Protein AF-A0A956SIR2-F1 (afdb_monomer_lite)

Radius of gyration: 19.05 Å; chains: 1; bounding box: 50×44×54 Å

pLDDT: mean 91.36, std 9.96, range [51.81, 98.69]

Structure (mmCIF, N/CA/C/O backbone):
data_AF-A0A956SIR2-F1
#
_entry.id   AF-A0A956SIR2-F1
#
loop_
_atom_site.group_PDB
_atom_site.id
_atom_site.type_symbol
_atom_site.label_atom_id
_atom_site.label_alt_id
_atom_site.label_comp_id
_atom_site.label_asym_id
_atom_site.label_entity_id
_atom_site.label_seq_id
_atom_site.pdbx_PDB_ins_code
_atom_site.Cartn_x
_atom_site.Cartn_y
_atom_site.Cartn_z
_atom_site.occupancy
_atom_site.B_iso_or_equiv
_atom_site.auth_seq_id
_atom_site.auth_comp_id
_atom_site.auth_asym_id
_atom_site.auth_atom_id
_atom_site.pdbx_PDB_model_num
ATOM 1 N N . PRO A 1 1 ? -7.595 10.079 -3.902 1.00 80.81 1 PRO A N 1
ATOM 2 C CA . PRO A 1 1 ? -8.228 9.133 -2.962 1.00 80.81 1 PRO A CA 1
ATOM 3 C C . PRO A 1 1 ? -8.633 7.920 -3.768 1.00 80.81 1 PRO A C 1
ATOM 5 O O . PRO A 1 1 ? -9.339 8.103 -4.759 1.00 80.81 1 PRO A O 1
ATOM 8 N N . GLU A 1 2 ? -8.148 6.753 -3.366 1.00 93.31 2 GLU A N 1
ATOM 9 C CA . GLU A 1 2 ? -8.173 5.566 -4.222 1.00 93.31 2 GLU A CA 1
ATOM 10 C C . GLU A 1 2 ? -9.126 4.518 -3.653 1.00 93.31 2 GLU A C 1
ATOM 12 O O . GLU A 1 2 ? -10.178 4.272 -4.242 1.00 93.31 2 GLU A O 1
ATOM 17 N N . ASP A 1 3 ? -8.833 4.001 -2.456 1.00 96.44 3 ASP A N 1
ATOM 18 C CA . ASP A 1 3 ? -9.558 2.864 -1.887 1.00 96.44 3 ASP A CA 1
ATOM 19 C C . ASP A 1 3 ? -9.902 3.023 -0.395 1.00 96.44 3 ASP A C 1
ATOM 21 O O . ASP A 1 3 ? -9.391 3.896 0.321 1.00 96.44 3 ASP A O 1
ATOM 25 N N . LEU A 1 4 ? -10.819 2.177 0.076 1.00 96.88 4 LEU A N 1
ATOM 26 C CA . LEU A 1 4 ? -11.262 2.110 1.460 1.00 96.88 4 LEU A CA 1
ATOM 27 C C . LEU A 1 4 ? -11.661 0.692 1.856 1.00 96.88 4 LEU A C 1
ATOM 29 O O . LEU A 1 4 ? -12.254 -0.041 1.070 1.00 96.88 4 LEU A O 1
ATOM 33 N N . HIS A 1 5 ? -11.460 0.348 3.127 1.00 98.06 5 HIS A N 1
ATOM 34 C CA . HIS A 1 5 ? -11.947 -0.916 3.675 1.00 98.06 5 HIS A CA 1
ATOM 35 C C . HIS A 1 5 ? -12.463 -0.752 5.102 1.00 98.06 5 HIS A C 1
ATOM 37 O O . HIS A 1 5 ? -11.869 -0.060 5.927 1.00 98.06 5 HIS A O 1
ATOM 43 N N . THR A 1 6 ? -13.583 -1.394 5.416 1.00 97.88 6 THR A N 1
ATOM 44 C CA . THR A 1 6 ? -14.148 -1.396 6.771 1.00 97.88 6 THR A CA 1
ATOM 45 C C . THR A 1 6 ? -13.405 -2.406 7.645 1.00 97.88 6 THR A C 1
ATOM 47 O O . THR A 1 6 ? -13.057 -3.486 7.175 1.00 97.88 6 THR A O 1
ATOM 50 N N . ASN A 1 7 ? -13.167 -2.087 8.916 1.00 98.00 7 ASN A N 1
ATOM 51 C CA . ASN A 1 7 ? -12.646 -3.057 9.874 1.00 98.00 7 ASN A CA 1
ATOM 52 C C . ASN A 1 7 ? -13.668 -4.206 10.035 1.00 98.00 7 ASN A C 1
ATOM 54 O O . ASN A 1 7 ? -14.805 -3.949 10.446 1.00 98.00 7 ASN A O 1
ATOM 58 N N . PRO A 1 8 ? -13.300 -5.469 9.751 1.00 96.50 8 PRO A N 1
ATOM 59 C CA . PRO A 1 8 ? -14.231 -6.595 9.835 1.00 96.50 8 PRO A CA 1
ATOM 60 C C . PRO A 1 8 ? -14.741 -6.849 11.264 1.00 96.50 8 PRO A C 1
ATOM 62 O O . PRO A 1 8 ? -15.837 -7.380 11.443 1.00 96.50 8 PRO A O 1
ATOM 65 N N . ALA A 1 9 ? -13.990 -6.431 12.289 1.00 96.44 9 ALA A N 1
ATOM 66 C CA . ALA A 1 9 ? -14.383 -6.548 13.692 1.00 96.44 9 ALA A CA 1
ATOM 67 C C . ALA A 1 9 ? -15.207 -5.350 14.209 1.00 96.44 9 ALA A C 1
ATOM 69 O O . ALA A 1 9 ? -15.888 -5.480 15.230 1.00 96.44 9 ALA A O 1
ATOM 70 N N . ASP A 1 10 ? -15.167 -4.200 13.527 1.00 95.69 10 ASP A N 1
ATOM 71 C CA . ASP A 1 10 ? -15.923 -2.998 13.896 1.00 95.69 10 ASP A CA 1
ATOM 72 C C . ASP A 1 10 ? -16.344 -2.184 12.664 1.00 95.69 10 ASP A C 1
ATOM 74 O O . ASP A 1 10 ? -15.575 -1.403 12.106 1.00 95.69 10 ASP A O 1
ATOM 78 N N . GLY A 1 11 ? -17.622 -2.294 12.292 1.00 93.94 11 GLY A N 1
ATOM 79 C CA . GLY A 1 11 ? -18.203 -1.587 11.147 1.00 93.94 11 GLY A CA 1
ATOM 80 C C . GLY A 1 11 ? -18.201 -0.052 11.236 1.00 93.94 11 GLY A C 1
ATOM 81 O O . GLY A 1 11 ? -18.640 0.607 10.295 1.00 93.94 11 GLY A O 1
ATOM 82 N N . GLN A 1 12 ? -17.765 0.526 12.358 1.00 94.81 12 GLN A N 1
ATOM 83 C CA . GLN A 1 12 ? -17.576 1.969 12.525 1.00 94.81 12 GLN A CA 1
ATOM 84 C C . GLN A 1 12 ? -16.138 2.424 12.272 1.00 94.81 12 GLN A C 1
ATOM 86 O O . GLN A 1 12 ? -15.889 3.625 12.290 1.00 94.81 12 GLN A O 1
ATOM 91 N N . GLN A 1 13 ? -15.201 1.515 12.011 1.00 97.44 13 GLN A N 1
ATOM 92 C CA . GLN A 1 13 ? -13.836 1.867 11.638 1.00 97.44 13 GLN A CA 1
ATOM 93 C C . GLN A 1 13 ? -13.594 1.578 10.160 1.00 97.44 13 GLN A C 1
ATOM 95 O O . GLN A 1 13 ? -13.982 0.534 9.635 1.00 97.44 13 GLN A O 1
ATOM 100 N N . VAL A 1 14 ? -12.946 2.516 9.480 1.00 98.00 14 VAL A N 1
ATOM 101 C CA . VAL A 1 14 ? -12.615 2.420 8.057 1.00 98.00 14 VAL A CA 1
ATOM 102 C C . VAL A 1 14 ? -11.163 2.830 7.866 1.00 98.00 14 VAL A C 1
ATOM 104 O O . VAL A 1 14 ? -10.744 3.863 8.383 1.00 98.00 14 VAL A O 1
ATOM 107 N N . VAL A 1 15 ? -10.394 2.048 7.114 1.00 98.44 15 VAL A N 1
ATOM 108 C CA . VAL A 1 15 ? -9.128 2.510 6.541 1.00 98.44 15 VAL A CA 1
ATOM 109 C C . VAL A 1 15 ? -9.403 3.182 5.202 1.00 98.44 15 VAL A C 1
ATOM 111 O O . VAL A 1 15 ? -10.249 2.718 4.439 1.00 98.44 15 VAL A O 1
ATOM 114 N N . PHE A 1 16 ? -8.704 4.277 4.922 1.00 97.94 16 PHE A N 1
ATOM 115 C CA . PHE A 1 16 ? -8.853 5.050 3.695 1.00 97.94 16 PHE A CA 1
ATOM 116 C C . PHE A 1 16 ? -7.488 5.427 3.122 1.00 97.94 16 PHE A C 1
ATOM 118 O O . PHE A 1 16 ? -6.674 6.038 3.822 1.00 97.94 16 PHE A O 1
ATOM 125 N N . ALA A 1 17 ? -7.255 5.094 1.856 1.00 97.38 17 ALA A N 1
ATOM 126 C CA . ALA A 1 17 ? -6.040 5.437 1.133 1.00 97.38 17 ALA A CA 1
ATOM 127 C C . ALA A 1 17 ? -6.226 6.718 0.312 1.00 97.38 17 ALA A C 1
ATOM 129 O O . ALA A 1 17 ? -7.127 6.852 -0.524 1.00 97.38 17 ALA A O 1
ATOM 130 N N . SER A 1 18 ? -5.335 7.679 0.534 1.00 96.31 18 SER A N 1
ATOM 131 C CA . SER A 1 18 ? -5.215 8.871 -0.293 1.00 96.31 18 SER A CA 1
ATOM 132 C C . SER A 1 18 ? -3.865 8.865 -0.988 1.00 96.31 18 SER A C 1
ATOM 134 O O . SER A 1 18 ? -2.855 9.192 -0.366 1.00 96.31 18 SER A O 1
ATOM 136 N N . THR A 1 19 ? -3.852 8.515 -2.276 1.00 95.56 19 THR A N 1
ATOM 137 C CA . THR A 1 19 ? -2.625 8.580 -3.074 1.00 95.56 19 THR A CA 1
ATOM 138 C C . THR A 1 19 ? -2.061 10.001 -3.126 1.00 95.56 19 THR A C 1
ATOM 140 O O . THR A 1 19 ? -2.805 10.990 -3.151 1.00 95.56 19 THR A O 1
ATOM 143 N N . GLY A 1 20 ? -0.732 10.088 -3.142 1.00 93.62 20 GLY A N 1
ATOM 144 C CA . GLY A 1 20 ? -0.003 11.348 -3.192 1.00 93.62 20 GLY A CA 1
ATOM 145 C C . GLY A 1 20 ? -0.167 12.035 -4.543 1.00 93.62 20 GLY A C 1
ATOM 146 O O . GLY A 1 20 ? -0.313 11.394 -5.587 1.00 93.62 20 GLY A O 1
ATOM 147 N N . ARG A 1 21 ? -0.152 13.369 -4.549 1.00 91.94 21 ARG A N 1
ATOM 148 C CA . ARG A 1 21 ? -0.335 14.156 -5.775 1.00 91.94 21 ARG A CA 1
ATOM 149 C C . ARG A 1 21 ? 0.392 15.492 -5.711 1.00 91.94 21 ARG A C 1
ATOM 151 O O . ARG A 1 21 ? -0.218 16.556 -5.836 1.00 91.94 21 ARG A O 1
ATOM 158 N N . GLY A 1 22 ? 1.720 15.438 -5.616 1.00 91.62 22 GLY A N 1
ATOM 159 C CA . GLY A 1 22 ? 2.581 16.609 -5.394 1.00 91.62 22 GLY A CA 1
ATOM 160 C C . GLY A 1 22 ? 2.454 17.739 -6.425 1.00 91.62 22 GLY A C 1
ATOM 161 O O . GLY A 1 22 ? 2.721 18.895 -6.109 1.00 91.62 22 GLY A O 1
ATOM 162 N N . GLN A 1 23 ? 1.980 17.451 -7.646 1.00 89.81 23 GLN A N 1
ATOM 163 C CA . GLN A 1 23 ? 1.719 18.491 -8.650 1.00 89.81 23 GLN A CA 1
ATOM 164 C C . GLN A 1 23 ? 0.551 19.410 -8.258 1.00 89.81 23 GLN A C 1
ATOM 166 O O . GLN A 1 23 ? 0.569 20.591 -8.599 1.00 89.81 23 GLN A O 1
ATOM 171 N N . LEU A 1 24 ? -0.475 18.870 -7.590 1.00 91.00 24 LEU A N 1
ATOM 172 C CA . LEU A 1 24 ? -1.650 19.629 -7.146 1.00 91.00 24 LEU A CA 1
ATOM 173 C C . LEU A 1 24 ? -1.571 19.996 -5.664 1.00 91.00 24 LEU A C 1
ATOM 175 O O . LEU A 1 24 ? -2.008 21.080 -5.281 1.00 91.00 24 LEU A O 1
ATOM 179 N N . PHE A 1 25 ? -1.000 19.109 -4.852 1.00 91.25 25 PHE A N 1
ATOM 180 C CA . PHE A 1 25 ? -0.855 19.255 -3.409 1.00 91.25 25 PHE A CA 1
ATOM 181 C C . PHE A 1 25 ? 0.622 19.076 -3.037 1.00 91.25 25 PHE A C 1
ATOM 183 O O . PHE A 1 25 ? 1.031 17.984 -2.661 1.00 91.25 25 PHE A O 1
ATOM 190 N N . PRO A 1 26 ? 1.457 20.127 -3.143 1.00 89.12 26 PRO A N 1
ATOM 191 C CA . PRO A 1 26 ? 2.908 20.001 -2.962 1.00 89.12 26 PRO A CA 1
ATOM 192 C C . PRO A 1 26 ? 3.364 19.488 -1.591 1.00 89.12 26 PRO A C 1
ATOM 194 O O . PRO A 1 26 ? 4.509 19.074 -1.457 1.00 89.12 26 PRO A O 1
ATOM 197 N N . SER A 1 27 ? 2.496 19.555 -0.579 1.00 91.25 27 SER A N 1
ATOM 198 C CA . SER A 1 27 ? 2.744 19.030 0.766 1.00 91.25 27 SER A CA 1
ATOM 199 C C . SER A 1 27 ? 2.350 17.562 0.954 1.00 91.25 27 SER A C 1
ATOM 201 O O . SER A 1 27 ? 2.594 17.036 2.028 1.00 91.25 27 SER A O 1
ATOM 203 N N . ASP A 1 28 ? 1.688 16.952 -0.031 1.00 92.88 28 ASP A N 1
ATOM 204 C CA . ASP A 1 28 ? 1.205 15.566 -0.010 1.00 92.88 28 ASP A CA 1
ATOM 205 C C . ASP A 1 28 ? 1.615 14.897 -1.329 1.00 92.88 28 ASP A C 1
ATOM 207 O O . ASP A 1 28 ? 0.817 14.692 -2.252 1.00 92.88 28 ASP A O 1
ATOM 211 N N . ASN A 1 29 ? 2.922 14.686 -1.489 1.00 94.81 29 ASN A N 1
ATOM 212 C CA . ASN A 1 29 ? 3.470 14.071 -2.691 1.00 94.81 29 ASN A CA 1
ATOM 213 C C . ASN A 1 29 ? 3.482 12.546 -2.596 1.00 94.81 29 ASN A C 1
ATOM 215 O O . ASN A 1 29 ? 3.405 11.887 -3.634 1.00 94.81 29 ASN A O 1
ATOM 219 N N . TRP A 1 30 ? 3.590 12.003 -1.387 1.00 95.62 30 TRP A N 1
ATOM 220 C CA . TRP A 1 30 ? 3.717 10.574 -1.130 1.00 95.62 30 TRP A CA 1
ATOM 221 C C . TRP A 1 30 ? 2.430 9.945 -0.608 1.00 95.62 30 TRP A C 1
ATOM 223 O O . TRP A 1 30 ? 2.343 8.724 -0.609 1.00 95.62 30 TRP A O 1
ATOM 233 N N . GLY A 1 31 ? 1.410 10.724 -0.262 1.00 95.62 31 GLY A N 1
ATOM 234 C CA . GLY A 1 31 ? 0.105 10.195 0.101 1.00 95.62 31 GLY A CA 1
ATOM 235 C C . GLY A 1 31 ? -0.008 9.832 1.575 1.00 95.62 31 GLY A C 1
ATOM 236 O O . GLY A 1 31 ? 0.964 9.769 2.332 1.00 95.62 31 GLY A O 1
ATOM 237 N N . THR A 1 32 ? -1.248 9.576 1.977 1.00 97.25 32 THR A N 1
ATOM 238 C CA . THR A 1 32 ? -1.631 9.374 3.370 1.00 97.25 32 THR A CA 1
ATOM 239 C C . THR A 1 32 ? -2.594 8.198 3.506 1.00 97.25 32 THR A C 1
ATOM 241 O O . THR A 1 32 ? -3.547 8.065 2.736 1.00 97.25 32 THR A O 1
ATOM 244 N N . ILE A 1 33 ? -2.386 7.367 4.527 1.00 98.38 33 ILE A N 1
ATOM 245 C CA . ILE A 1 33 ? -3.349 6.356 4.976 1.00 98.38 33 ILE A CA 1
ATOM 246 C C . ILE A 1 33 ? -4.026 6.878 6.238 1.00 98.38 33 ILE A C 1
ATOM 248 O O . ILE A 1 33 ? -3.356 7.220 7.217 1.00 98.38 33 ILE A O 1
ATOM 252 N N . TYR A 1 34 ? -5.355 6.904 6.231 1.00 98.25 34 TYR A N 1
ATOM 253 C CA . TYR A 1 34 ? -6.166 7.304 7.374 1.00 98.25 34 TYR A CA 1
ATOM 254 C C . TYR A 1 34 ? -6.865 6.104 8.003 1.00 98.25 34 TYR A C 1
ATOM 256 O O . TYR A 1 34 ? -7.305 5.197 7.300 1.00 98.25 34 TYR A O 1
ATOM 264 N N . VAL A 1 35 ? -7.055 6.160 9.319 1.00 98.25 35 VAL A N 1
ATOM 265 C CA . VAL A 1 35 ? -8.125 5.428 10.004 1.00 98.25 35 VAL A CA 1
ATOM 266 C C . VAL A 1 35 ? -9.212 6.431 10.355 1.00 98.25 35 VAL A C 1
ATOM 268 O O . VAL A 1 35 ? -8.940 7.488 10.929 1.00 98.25 35 VAL A O 1
ATOM 271 N N . ILE A 1 36 ? -10.442 6.107 9.980 1.00 97.75 36 ILE A N 1
ATOM 272 C CA . ILE A 1 36 ? -11.629 6.921 10.200 1.00 97.75 36 ILE A CA 1
ATOM 273 C C . ILE A 1 36 ? -12.536 6.163 11.159 1.00 97.75 36 ILE A C 1
ATOM 275 O O . ILE A 1 36 ? -12.982 5.059 10.853 1.00 97.75 36 ILE A O 1
ATOM 279 N N . GLU A 1 37 ? -12.830 6.771 12.301 1.00 96.81 37 GLU A N 1
ATOM 280 C CA . GLU A 1 37 ? -13.802 6.261 13.265 1.00 96.81 37 GLU A CA 1
ATOM 281 C C . GLU A 1 37 ? -15.109 7.032 13.113 1.00 96.81 37 GLU A C 1
ATOM 283 O O . GLU A 1 37 ? -15.136 8.257 13.243 1.00 96.81 37 GLU A O 1
ATOM 288 N N . LEU A 1 38 ? -16.191 6.323 12.818 1.00 93.31 38 LEU A N 1
ATOM 289 C CA . LEU A 1 38 ? -17.517 6.872 12.575 1.00 93.31 38 LEU A CA 1
ATOM 290 C C . LEU A 1 38 ? -18.338 6.823 13.866 1.00 93.31 38 LEU A C 1
ATOM 292 O O . LEU A 1 38 ? -18.562 5.756 14.431 1.00 93.31 38 LEU A O 1
ATOM 296 N N . ASP A 1 39 ? -18.855 7.969 14.299 1.00 89.94 39 ASP A N 1
ATOM 297 C CA . ASP A 1 39 ? -19.859 8.047 15.358 1.00 89.94 39 ASP A CA 1
ATOM 298 C C . ASP A 1 39 ? -21.210 8.345 14.720 1.00 89.94 39 ASP A C 1
ATO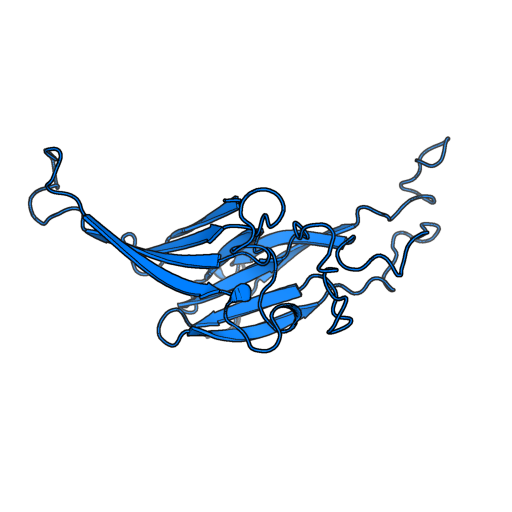M 300 O O . ASP A 1 39 ? -21.521 9.484 14.365 1.00 89.94 39 ASP A O 1
ATOM 304 N N . PHE A 1 40 ? -22.037 7.315 14.569 1.00 82.06 40 PHE A N 1
ATOM 305 C CA . PHE A 1 40 ? -23.389 7.507 14.057 1.00 82.06 40 PHE A CA 1
ATOM 306 C C . PHE A 1 40 ? -24.341 8.106 15.098 1.00 82.06 40 PHE A C 1
ATOM 308 O O . PHE A 1 40 ? -25.467 8.420 14.749 1.00 82.06 40 PHE A O 1
ATOM 315 N N . GLY A 1 41 ? -23.943 8.284 16.360 1.00 74.19 41 GLY A N 1
ATOM 316 C CA . GLY A 1 41 ? -24.796 8.803 17.423 1.00 74.19 41 GLY A CA 1
ATOM 317 C C . GLY A 1 41 ? -25.768 7.751 17.981 1.00 74.19 41 GLY A C 1
ATOM 318 O O . GLY A 1 41 ? -26.453 7.013 17.272 1.00 74.19 41 GLY A O 1
ATOM 319 N N . ARG A 1 42 ? -25.913 7.686 19.312 1.00 67.69 42 ARG A N 1
ATOM 320 C CA . ARG A 1 42 ? -26.705 6.632 20.000 1.00 67.69 42 ARG A CA 1
ATOM 321 C C . ARG A 1 42 ? -28.204 6.598 19.645 1.00 67.69 42 ARG A C 1
ATOM 323 O O . ARG A 1 42 ? -28.875 5.613 19.951 1.00 67.69 42 ARG A O 1
ATOM 330 N N . ARG A 1 43 ? -28.754 7.665 19.051 1.00 58.38 43 ARG A N 1
ATOM 331 C CA . ARG A 1 43 ? -30.184 7.793 18.689 1.00 58.38 43 ARG A CA 1
ATOM 332 C C . ARG A 1 43 ? -30.480 7.477 17.216 1.00 58.38 43 ARG A C 1
ATOM 334 O O . ARG A 1 43 ? -31.645 7.356 16.847 1.00 58.38 43 ARG A O 1
ATOM 341 N N . CYS A 1 44 ? -29.455 7.232 16.405 1.00 63.38 44 CYS A N 1
ATOM 342 C CA . CYS A 1 44 ? -29.544 7.126 14.944 1.00 63.38 44 CYS A CA 1
ATOM 343 C C . CYS A 1 44 ? -30.038 5.777 14.407 1.00 63.38 44 CYS A C 1
ATOM 345 O O . CYS A 1 44 ? -29.824 5.441 13.249 1.00 63.38 44 CYS A O 1
ATOM 347 N N . ARG A 1 45 ? -30.735 4.966 15.211 1.00 60.47 45 ARG A N 1
ATOM 348 C CA . ARG A 1 45 ? -31.197 3.653 14.733 1.00 60.47 45 ARG A CA 1
ATOM 349 C C . ARG A 1 45 ? -32.331 3.735 13.703 1.00 60.47 45 ARG A C 1
ATOM 351 O O . ARG A 1 45 ? -32.584 2.724 13.055 1.00 60.47 45 ARG A O 1
ATOM 358 N N . ARG A 1 46 ? -33.031 4.878 13.564 1.00 60.47 46 ARG A N 1
ATOM 359 C CA . ARG A 1 46 ? -34.156 5.054 12.608 1.00 60.47 46 ARG A CA 1
ATOM 360 C C . ARG A 1 46 ? -34.391 6.471 12.055 1.00 60.47 46 ARG A C 1
ATOM 362 O O . ARG A 1 46 ? -35.052 6.577 11.029 1.00 60.47 46 ARG A O 1
ATOM 369 N N . SER A 1 47 ? -33.872 7.524 12.691 1.00 66.00 47 SER A N 1
ATOM 370 C CA . SER A 1 47 ? -34.046 8.914 12.240 1.00 66.00 47 SER A CA 1
ATOM 371 C C . SER A 1 47 ? -32.796 9.720 12.577 1.00 66.00 47 SER A C 1
ATOM 373 O O . SER A 1 47 ? -32.670 10.197 13.699 1.00 66.00 47 SER A O 1
ATOM 375 N N . CYS A 1 48 ? -31.863 9.829 11.634 1.00 65.56 48 CYS A N 1
ATOM 376 C CA . CYS A 1 48 ? -30.684 10.671 11.804 1.00 65.56 48 CYS A CA 1
ATOM 377 C C . CYS A 1 48 ? -31.010 12.103 11.386 1.00 65.56 48 CYS A C 1
ATOM 379 O O . CYS A 1 48 ? -31.448 12.335 10.255 1.00 65.56 48 CYS A O 1
ATOM 381 N N . HIS A 1 49 ? -30.785 13.063 12.280 1.00 66.06 49 HIS A N 1
ATOM 382 C CA . HIS A 1 49 ? -30.773 14.473 11.911 1.00 66.06 49 HIS A CA 1
ATOM 383 C C . HIS A 1 49 ? -29.340 14.928 11.605 1.00 66.06 49 HIS A C 1
ATOM 385 O O . HIS A 1 49 ? -28.365 14.442 12.180 1.00 66.06 49 HIS A O 1
ATOM 391 N N . GLN A 1 50 ? -29.203 15.856 10.658 1.00 61.41 50 GLN A N 1
ATOM 392 C CA . GLN A 1 50 ? -27.914 16.437 10.288 1.00 61.41 50 GLN A CA 1
ATOM 393 C C . GLN A 1 50 ? -27.273 17.088 11.531 1.00 61.41 50 GLN A C 1
ATOM 395 O O . GLN A 1 50 ? -27.919 17.895 12.197 1.00 61.41 50 GLN A O 1
ATOM 400 N N . GLY A 1 51 ? -26.029 16.720 11.856 1.00 68.81 51 GLY A N 1
ATOM 401 C CA . GLY A 1 51 ? -25.314 17.191 13.054 1.00 68.81 51 GLY A CA 1
ATOM 402 C C . GLY A 1 51 ? -25.275 16.212 14.235 1.00 68.81 51 GLY A C 1
ATOM 403 O O . GLY A 1 51 ? -24.613 16.505 15.225 1.00 68.81 51 GLY A O 1
ATOM 404 N N . GLU A 1 52 ? -25.936 15.053 14.140 1.00 76.88 52 GLU A N 1
ATOM 405 C CA . GLU A 1 52 ? -25.851 13.980 15.151 1.00 76.88 52 GLU A CA 1
ATOM 406 C C . GLU A 1 52 ? -24.803 12.902 14.823 1.00 76.88 52 GLU A C 1
ATOM 408 O O . GLU A 1 52 ? -24.540 12.042 15.659 1.00 76.88 52 GLU A O 1
ATOM 413 N N . MET A 1 53 ? -24.217 12.957 13.622 1.00 84.94 53 MET A N 1
ATOM 414 C CA . MET A 1 53 ? -23.143 12.068 13.176 1.00 84.94 53 MET A CA 1
ATOM 415 C C . MET A 1 53 ? -21.805 12.807 13.211 1.00 84.94 53 MET A C 1
ATOM 417 O O . MET A 1 53 ? -21.734 13.983 12.839 1.00 84.94 53 MET A O 1
ATOM 421 N N . GLY A 1 54 ? -20.754 12.107 13.616 1.00 88.38 54 GLY A N 1
ATOM 422 C CA . GLY A 1 54 ? -19.383 12.596 13.643 1.00 88.38 54 GLY A CA 1
ATOM 423 C C . GLY A 1 54 ? -18.416 11.582 13.047 1.00 88.38 54 GLY A C 1
ATOM 424 O O . GLY A 1 54 ? -18.758 10.422 12.826 1.00 88.38 54 GLY A O 1
ATOM 425 N N . ALA A 1 55 ? -17.197 12.038 12.783 1.00 93.31 55 ALA A N 1
ATOM 426 C CA . ALA A 1 55 ? -16.096 11.162 12.431 1.00 93.31 55 ALA A CA 1
ATOM 427 C C . ALA A 1 55 ? -14.783 11.723 12.974 1.00 93.31 55 ALA A C 1
ATOM 429 O O . ALA A 1 55 ? -14.564 12.939 12.954 1.00 93.31 55 ALA A O 1
ATOM 430 N N . THR A 1 56 ? -13.907 10.839 13.432 1.00 96.00 56 THR A N 1
ATOM 431 C CA . THR A 1 56 ? -12.525 11.163 13.781 1.00 96.00 56 THR A CA 1
ATOM 432 C C . THR A 1 56 ? -11.615 10.604 12.703 1.00 96.00 56 THR A C 1
ATOM 434 O O . THR A 1 56 ? -11.665 9.418 12.404 1.00 96.00 56 THR A O 1
ATOM 437 N N . PHE A 1 57 ? -10.7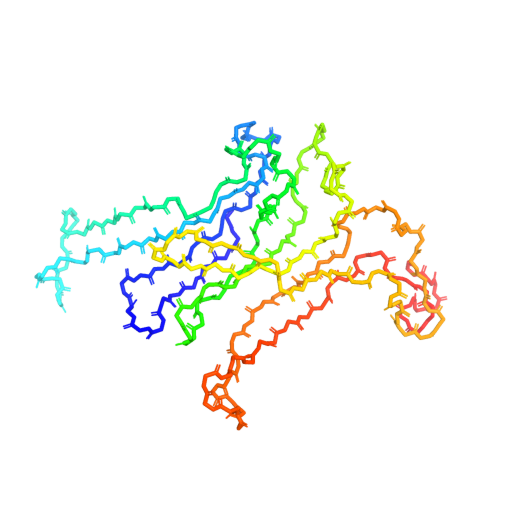94 11.472 12.115 1.00 95.94 57 PHE A N 1
ATOM 438 C CA . PHE A 1 57 ? -9.785 11.099 11.131 1.00 95.94 57 PHE A CA 1
ATOM 439 C C . PHE A 1 57 ? -8.425 11.085 11.817 1.00 95.94 57 PHE A C 1
ATOM 441 O O . PHE A 1 57 ? -7.986 12.108 12.347 1.00 95.94 57 PHE A O 1
ATOM 448 N N . THR A 1 58 ? -7.753 9.943 11.766 1.00 97.62 58 THR A N 1
ATOM 449 C CA . THR A 1 58 ? -6.392 9.762 12.266 1.00 97.62 58 THR A CA 1
ATOM 450 C C . THR A 1 58 ? -5.489 9.472 11.080 1.00 97.62 58 THR A C 1
ATOM 452 O O . THR A 1 58 ? -5.756 8.546 10.320 1.00 97.62 58 THR A O 1
ATOM 455 N N . ILE A 1 59 ? -4.415 10.247 10.921 1.00 97.50 59 ILE A N 1
ATOM 456 C CA . ILE A 1 59 ? -3.335 9.909 9.989 1.00 97.50 59 ILE A CA 1
ATOM 457 C C . ILE A 1 59 ? -2.602 8.705 10.575 1.00 97.50 59 ILE A C 1
ATOM 459 O O . ILE A 1 59 ? -1.933 8.831 11.601 1.00 97.50 59 ILE A O 1
ATOM 463 N N . LEU A 1 60 ? -2.766 7.542 9.951 1.00 98.06 60 LEU A N 1
ATOM 464 C CA . LEU A 1 60 ? -2.081 6.318 10.354 1.00 98.06 60 LEU A CA 1
ATOM 465 C C . LEU A 1 60 ? -0.657 6.287 9.795 1.00 98.06 60 LEU A C 1
ATOM 467 O O . LEU A 1 60 ? 0.274 5.903 10.499 1.00 98.06 60 LEU A O 1
ATOM 471 N N . HIS A 1 61 ? -0.492 6.711 8.543 1.00 98.31 61 HIS A N 1
ATOM 472 C CA . HIS A 1 61 ? 0.810 6.851 7.905 1.00 98.31 61 HIS A CA 1
ATOM 473 C C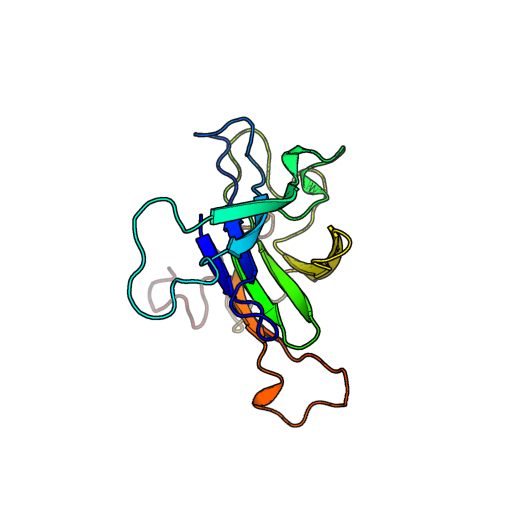 . HIS A 1 61 ? 0.786 8.029 6.931 1.00 98.31 61 HIS A C 1
ATOM 475 O O . HIS A 1 61 ? -0.101 8.114 6.089 1.00 98.31 61 HIS A O 1
ATOM 481 N N . ASP A 1 62 ? 1.805 8.882 7.010 1.00 97.06 62 ASP A N 1
ATOM 482 C CA . ASP A 1 62 ? 2.115 9.939 6.047 1.00 97.06 62 ASP A CA 1
ATOM 483 C C . ASP A 1 62 ? 3.624 9.886 5.761 1.00 97.06 62 ASP A C 1
ATOM 485 O O . ASP A 1 62 ? 4.450 10.050 6.666 1.00 97.06 62 ASP A O 1
ATOM 489 N N . ALA A 1 63 ? 3.981 9.563 4.516 1.00 95.94 63 ALA A N 1
ATOM 490 C CA . ALA A 1 63 ? 5.378 9.450 4.111 1.00 95.94 63 ALA A CA 1
ATOM 491 C C . ALA A 1 63 ? 6.057 10.818 3.962 1.00 95.94 63 ALA A C 1
ATOM 493 O O . ALA A 1 63 ? 7.258 10.911 4.227 1.00 95.94 63 ALA A O 1
ATOM 494 N N . ASP A 1 64 ? 5.328 11.886 3.619 1.00 95.19 64 ASP A N 1
ATOM 495 C CA . ASP A 1 64 ? 5.884 13.241 3.501 1.00 95.19 64 ASP A CA 1
ATOM 496 C C . ASP A 1 64 ? 6.480 13.726 4.839 1.00 95.19 64 ASP A C 1
ATOM 498 O O . ASP A 1 64 ? 7.454 14.483 4.854 1.00 95.19 64 ASP A O 1
ATOM 502 N N . GLY A 1 65 ? 5.958 13.234 5.969 1.00 94.69 65 GLY A N 1
ATOM 503 C CA . GLY A 1 65 ? 6.456 13.527 7.317 1.00 94.69 65 GLY A CA 1
ATOM 504 C C . GLY A 1 65 ? 7.733 12.783 7.741 1.00 94.69 65 GLY A C 1
ATOM 505 O O . GLY A 1 65 ? 8.273 13.060 8.817 1.00 94.69 65 GLY A O 1
ATOM 506 N N . LEU A 1 66 ? 8.233 11.832 6.945 1.00 95.62 66 LEU A N 1
ATOM 507 C CA . LEU A 1 66 ? 9.421 11.044 7.285 1.00 95.62 66 LEU A CA 1
ATOM 508 C C . LEU A 1 66 ? 10.723 11.780 6.938 1.00 95.62 66 LEU A C 1
ATOM 510 O O . LEU A 1 66 ? 10.800 12.569 6.002 1.00 95.62 66 LEU A O 1
ATOM 514 N N . ALA A 1 67 ? 11.811 11.437 7.638 1.00 96.31 67 ALA A N 1
ATOM 515 C CA . ALA A 1 67 ? 13.151 11.937 7.301 1.00 96.31 67 ALA A CA 1
ATOM 516 C C . ALA A 1 67 ? 13.606 11.516 5.890 1.00 96.31 67 ALA A C 1
ATOM 518 O O . ALA A 1 67 ? 14.426 12.180 5.258 1.00 96.31 67 ALA A O 1
ATOM 519 N N . THR A 1 68 ? 13.090 10.391 5.398 1.00 95.50 68 THR A N 1
ATOM 520 C CA . THR A 1 68 ? 13.248 9.937 4.018 1.00 95.50 68 THR A CA 1
ATOM 521 C C . THR A 1 68 ? 11.878 9.475 3.536 1.00 95.50 68 THR A C 1
ATOM 523 O O . THR A 1 68 ? 11.516 8.332 3.802 1.00 95.50 68 THR A O 1
ATOM 526 N N . PRO A 1 69 ? 11.099 10.341 2.867 1.00 95.25 69 PRO A N 1
ATOM 527 C CA . PRO A 1 69 ? 9.740 9.996 2.454 1.00 95.25 69 PRO A CA 1
ATOM 528 C C . PRO A 1 69 ? 9.645 8.742 1.581 1.00 95.25 69 PRO A C 1
ATOM 530 O O . PRO A 1 69 ? 8.823 7.870 1.836 1.00 95.25 69 PRO A O 1
ATOM 533 N N . ASP A 1 70 ? 10.586 8.566 0.649 1.00 95.56 70 ASP A N 1
ATOM 534 C CA . ASP A 1 70 ? 10.687 7.368 -0.200 1.00 95.56 70 ASP A CA 1
ATOM 535 C C . ASP A 1 70 ? 10.982 6.071 0.595 1.00 95.56 70 ASP A C 1
ATOM 537 O O . ASP A 1 70 ? 10.890 4.9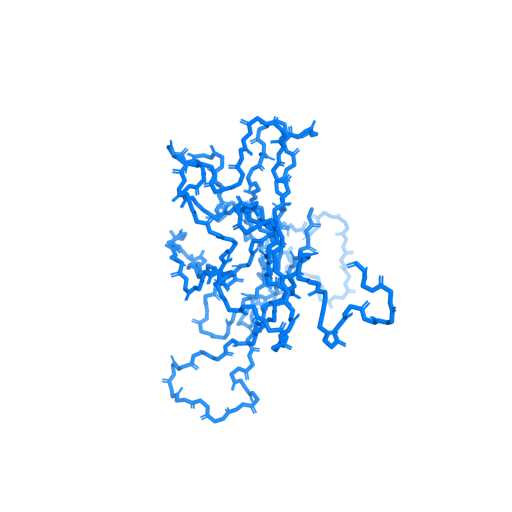71 0.055 1.00 95.56 70 ASP A O 1
ATOM 541 N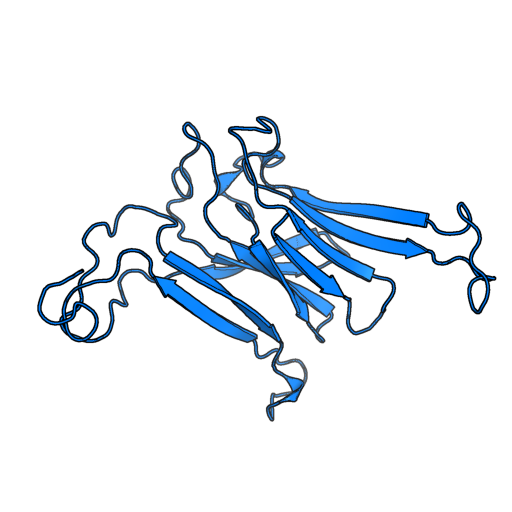 N . ALA A 1 71 ? 11.349 6.178 1.881 1.00 96.19 71 ALA A N 1
ATOM 542 C CA . ALA A 1 71 ? 11.521 5.037 2.779 1.00 96.19 71 ALA A CA 1
ATOM 543 C C . ALA A 1 71 ? 10.202 4.535 3.395 1.00 96.19 71 ALA A C 1
ATOM 545 O O . ALA A 1 71 ? 10.185 3.398 3.876 1.00 96.19 71 ALA A O 1
ATOM 546 N N . GLY A 1 72 ? 9.130 5.330 3.355 1.00 96.81 72 GLY A N 1
ATOM 547 C CA . GLY A 1 72 ? 7.799 4.972 3.850 1.00 96.81 72 GLY A CA 1
ATOM 548 C C . GLY A 1 72 ? 6.940 4.212 2.843 1.00 96.81 72 GLY A C 1
ATOM 549 O O . GLY A 1 72 ? 7.453 3.676 1.861 1.00 96.81 72 GLY A O 1
ATOM 550 N N . ILE A 1 73 ? 5.633 4.215 3.110 1.00 97.56 73 ILE A N 1
ATOM 551 C CA . ILE A 1 73 ? 4.577 3.776 2.191 1.00 97.56 73 ILE A CA 1
ATOM 552 C C . ILE A 1 73 ? 4.239 4.923 1.239 1.00 97.56 73 ILE A C 1
ATOM 554 O O . ILE A 1 73 ? 3.896 6.019 1.683 1.00 97.56 73 ILE A O 1
ATOM 558 N N . ARG A 1 74 ? 4.352 4.677 -0.063 1.00 96.06 74 ARG A N 1
ATOM 559 C CA . ARG A 1 74 ? 4.359 5.696 -1.114 1.00 96.06 74 ARG A CA 1
ATOM 560 C C . ARG A 1 74 ? 3.166 5.520 -2.034 1.00 96.06 74 ARG A C 1
ATOM 562 O O . ARG A 1 74 ? 2.981 4.458 -2.604 1.00 96.06 74 ARG A O 1
ATOM 569 N N . SER A 1 75 ? 2.434 6.601 -2.257 1.00 96.00 75 SER A N 1
ATOM 570 C CA . SER A 1 75 ? 1.266 6.658 -3.137 1.00 96.00 75 SER A CA 1
ATOM 571 C C . SER A 1 75 ? 0.323 5.464 -2.896 1.00 96.00 75 SER A C 1
ATOM 573 O O . SER A 1 75 ? 0.132 4.643 -3.789 1.00 96.00 75 SER A O 1
ATOM 575 N N . PRO A 1 76 ? -0.196 5.306 -1.660 1.00 96.94 76 PRO A N 1
ATOM 576 C CA . PRO A 1 76 ? -1.065 4.187 -1.330 1.00 96.94 76 PRO A CA 1
ATOM 577 C C . PRO A 1 76 ? -2.311 4.218 -2.218 1.00 96.94 76 PRO A C 1
ATOM 579 O O . PRO A 1 76 ? -2.960 5.264 -2.335 1.00 96.94 76 PRO A O 1
ATOM 582 N N . ASP A 1 77 ? -2.628 3.071 -2.804 1.00 95.69 77 ASP A N 1
ATOM 583 C CA . ASP A 1 77 ? -3.778 2.876 -3.681 1.00 95.69 77 ASP A CA 1
ATOM 584 C C . ASP A 1 77 ? -4.768 1.910 -3.025 1.00 95.69 77 ASP A C 1
ATOM 586 O O . ASP A 1 77 ? -5.654 2.363 -2.296 1.00 95.69 77 ASP A O 1
ATOM 590 N N . ASN A 1 78 ? -4.586 0.594 -3.181 1.00 96.19 78 ASN A N 1
ATOM 591 C CA . ASN A 1 78 ? -5.512 -0.387 -2.619 1.00 96.19 78 ASN A CA 1
ATOM 592 C C . ASN A 1 78 ? -5.217 -0.692 -1.148 1.00 96.19 78 ASN A C 1
ATOM 594 O O . ASN A 1 78 ? -4.054 -0.795 -0.737 1.00 96.19 78 ASN A O 1
ATOM 598 N N . VAL A 1 79 ? -6.276 -0.887 -0.357 1.00 97.69 79 VAL A N 1
ATOM 599 C CA . VAL A 1 79 ? -6.178 -1.233 1.067 1.00 97.69 79 VAL A CA 1
ATOM 600 C C . VAL A 1 79 ? -7.174 -2.312 1.473 1.00 97.69 79 VAL A C 1
ATOM 602 O O . VAL A 1 79 ? -8.338 -2.290 1.092 1.00 97.69 79 VAL A O 1
ATOM 605 N N . VAL A 1 80 ? -6.744 -3.214 2.352 1.00 98.25 80 VAL A N 1
ATOM 606 C CA . VAL A 1 80 ? -7.632 -4.160 3.037 1.00 98.25 80 VAL A CA 1
ATOM 607 C C . VAL A 1 80 ? -7.373 -4.135 4.535 1.00 98.25 80 VAL A C 1
ATOM 609 O O . VAL A 1 80 ? -6.228 -4.165 4.981 1.00 98.25 80 VAL A O 1
ATOM 612 N N . TRP A 1 81 ? -8.446 -4.084 5.322 1.00 98.50 81 TRP A N 1
ATOM 613 C CA . TRP A 1 81 ? -8.388 -4.369 6.753 1.00 98.50 81 TRP A CA 1
ATOM 614 C C . TRP A 1 81 ? -8.722 -5.845 6.938 1.00 98.50 81 TRP A C 1
ATOM 616 O O . TRP A 1 81 ? -9.874 -6.245 6.782 1.00 98.50 81 TRP A O 1
ATOM 626 N N . ALA A 1 82 ? -7.695 -6.643 7.197 1.00 97.62 82 ALA A N 1
ATOM 627 C CA . ALA A 1 82 ? -7.789 -8.092 7.267 1.00 97.62 82 ALA A CA 1
ATOM 628 C C . ALA A 1 82 ? -8.359 -8.568 8.609 1.00 97.62 82 ALA A C 1
ATOM 630 O O . ALA A 1 82 ? -8.414 -7.824 9.598 1.00 97.62 82 ALA A O 1
ATOM 631 N N . GLU A 1 83 ? -8.756 -9.835 8.661 1.00 95.38 83 GLU A N 1
ATOM 632 C CA . GLU A 1 83 ? -9.346 -10.438 9.861 1.00 95.38 83 GLU A CA 1
ATOM 633 C C . GLU A 1 83 ? -8.349 -10.620 11.009 1.00 95.38 83 GLU A C 1
ATOM 635 O O . GLU A 1 83 ? -8.738 -10.687 12.177 1.00 95.38 83 GLU A O 1
ATOM 640 N N . ASP A 1 84 ? -7.052 -10.634 10.701 1.00 96.38 84 ASP A N 1
ATOM 641 C CA . ASP A 1 84 ? -5.976 -10.625 11.697 1.00 96.38 84 ASP A CA 1
ATOM 642 C C . ASP A 1 84 ? -5.835 -9.281 12.439 1.00 96.38 84 ASP A C 1
ATOM 644 O O . ASP A 1 84 ? -5.036 -9.162 13.375 1.00 96.38 84 ASP A O 1
ATOM 648 N N . GLY A 1 85 ? -6.623 -8.275 12.047 1.00 97.19 85 GLY A N 1
ATOM 649 C CA . GLY A 1 85 ? -6.656 -6.946 12.640 1.00 97.19 85 GLY A CA 1
ATOM 650 C C . GLY A 1 85 ? -5.598 -5.984 12.100 1.00 97.19 85 GLY A C 1
ATOM 651 O O . GLY A 1 85 ? -5.546 -4.844 12.570 1.00 97.19 85 GLY A O 1
ATOM 652 N N . TYR A 1 86 ? -4.776 -6.399 11.135 1.00 98.50 86 TYR A N 1
ATOM 653 C CA . TYR A 1 86 ? -3.839 -5.532 10.429 1.00 98.50 86 TYR A CA 1
ATOM 654 C C . TYR A 1 86 ? -4.464 -4.941 9.163 1.00 98.50 86 TYR A C 1
ATOM 656 O O . TYR A 1 86 ? -5.441 -5.440 8.604 1.00 98.50 86 TYR A O 1
ATOM 664 N N . ILE A 1 87 ? -3.870 -3.842 8.711 1.00 98.69 87 ILE A N 1
ATOM 665 C CA . ILE A 1 87 ? -4.163 -3.227 7.421 1.00 98.69 87 ILE A CA 1
ATOM 666 C C . ILE A 1 87 ? -3.055 -3.622 6.456 1.00 98.69 87 ILE A C 1
ATOM 668 O O . ILE A 1 87 ? -1.878 -3.558 6.812 1.00 98.69 87 ILE A O 1
ATOM 672 N N . TYR A 1 88 ? -3.420 -3.967 5.231 1.00 98.44 88 TYR A N 1
ATOM 673 C CA . TYR A 1 88 ? -2.482 -4.178 4.141 1.00 98.44 88 TYR A CA 1
ATOM 674 C C . TYR A 1 88 ? -2.727 -3.139 3.058 1.00 98.44 88 TYR A C 1
ATOM 676 O O . TYR A 1 88 ? -3.874 -2.904 2.688 1.00 98.44 88 TYR A O 1
ATOM 684 N N . ALA A 1 89 ? -1.661 -2.502 2.587 1.00 98.06 89 ALA A N 1
ATOM 685 C CA . ALA A 1 89 ? -1.717 -1.422 1.611 1.00 98.06 89 ALA A CA 1
ATOM 686 C C . ALA A 1 89 ? -0.756 -1.696 0.458 1.00 98.06 89 ALA A C 1
ATOM 688 O O . ALA A 1 89 ? 0.372 -2.136 0.688 1.00 98.06 89 ALA A O 1
ATOM 689 N N . GLN A 1 90 ? -1.186 -1.401 -0.761 1.00 96.81 90 GLN A N 1
ATOM 690 C CA . GLN A 1 90 ? -0.361 -1.460 -1.961 1.00 96.81 90 GLN A CA 1
ATOM 691 C C . GLN A 1 90 ? -0.056 -0.050 -2.480 1.00 96.81 90 GLN A C 1
ATOM 693 O O . GLN A 1 90 ? -0.815 0.890 -2.258 1.00 96.81 90 GLN A O 1
ATOM 698 N N . GLU A 1 91 ? 1.096 0.092 -3.131 1.00 96.88 91 GLU A N 1
ATOM 699 C CA . GLU A 1 91 ? 1.576 1.341 -3.729 1.00 96.88 91 GLU A CA 1
ATOM 700 C C . GLU A 1 91 ? 1.330 1.385 -5.247 1.00 96.88 91 GLU A C 1
ATOM 702 O O . GLU A 1 91 ? 1.777 0.467 -5.943 1.00 96.88 91 GLU A O 1
ATOM 707 N N . ASP A 1 92 ? 0.708 2.455 -5.758 1.00 94.38 92 ASP A N 1
ATOM 708 C CA . ASP A 1 92 ? 0.677 2.819 -7.190 1.00 94.38 92 ASP A CA 1
ATOM 709 C C . ASP A 1 92 ? 1.368 4.168 -7.377 1.00 94.38 92 ASP A C 1
ATOM 711 O O . ASP A 1 92 ? 1.010 5.169 -6.758 1.00 94.38 92 ASP A O 1
ATOM 715 N N . ARG A 1 93 ? 2.372 4.236 -8.244 1.00 93.25 93 ARG A N 1
ATOM 716 C CA . ARG A 1 93 ? 3.183 5.439 -8.421 1.00 93.25 93 ARG A CA 1
ATOM 717 C C . ARG A 1 93 ? 2.351 6.629 -8.930 1.00 93.25 93 ARG A C 1
ATOM 719 O O . ARG A 1 93 ? 2.071 6.743 -10.120 1.00 93.25 93 ARG A O 1
ATOM 726 N N . SER A 1 94 ? 2.168 7.634 -8.067 1.00 92.56 94 SER A N 1
ATOM 727 C CA . SER A 1 94 ? 1.518 8.921 -8.398 1.00 92.56 94 SER A CA 1
ATOM 728 C C . SER A 1 94 ? 2.381 10.164 -8.070 1.00 92.56 94 SER A C 1
ATOM 730 O O . SER A 1 94 ? 1.943 11.318 -8.164 1.00 92.56 94 SER A O 1
ATOM 732 N N . THR A 1 95 ? 3.655 9.974 -7.703 1.00 87.25 95 THR A N 1
ATOM 733 C CA . THR A 1 95 ? 4.533 11.088 -7.305 1.00 87.25 95 THR A CA 1
ATOM 734 C C . THR A 1 95 ? 4.789 12.086 -8.442 1.00 87.25 95 THR A C 1
ATOM 736 O O . THR A 1 95 ? 4.817 11.761 -9.630 1.00 87.25 95 THR A O 1
ATOM 739 N N . SER A 1 96 ? 4.991 13.353 -8.077 1.00 78.00 96 SER A N 1
ATOM 740 C CA . SER A 1 96 ? 5.193 14.448 -9.029 1.00 78.00 96 SER A CA 1
ATOM 741 C C . SER A 1 96 ? 6.643 14.581 -9.533 1.00 78.00 96 SER A C 1
ATOM 743 O O . SER A 1 96 ? 7.583 14.127 -8.872 1.00 78.00 96 SER A O 1
ATOM 745 N N . PRO A 1 97 ? 6.870 15.254 -10.684 1.00 63.59 97 PRO A N 1
ATOM 746 C CA . PRO A 1 97 ? 8.210 15.546 -11.184 1.00 63.59 97 PRO A CA 1
ATOM 747 C C . PRO A 1 97 ? 9.022 16.315 -10.137 1.00 63.59 97 PRO A C 1
ATOM 749 O O . PRO A 1 97 ? 8.645 17.415 -9.739 1.00 63.59 97 PRO A O 1
ATOM 752 N N . GLY A 1 98 ? 10.141 15.735 -9.700 1.00 63.94 98 GLY A N 1
ATOM 753 C CA . GLY A 1 98 ? 11.017 16.297 -8.663 1.00 63.94 98 GLY A CA 1
ATOM 754 C C . GLY A 1 98 ? 11.276 15.344 -7.495 1.00 63.94 98 GLY A C 1
ATOM 755 O O . GLY A 1 98 ? 12.320 15.449 -6.859 1.00 63.94 98 GLY A O 1
ATOM 756 N N . SER A 1 99 ? 10.384 14.376 -7.263 1.00 77.25 99 SER A N 1
ATOM 757 C CA . SER A 1 99 ? 10.597 13.247 -6.350 1.00 77.25 99 SER A CA 1
ATOM 758 C C . SER A 1 99 ? 10.324 11.945 -7.095 1.00 77.25 99 SER A C 1
ATOM 760 O O . SER A 1 99 ? 9.177 11.589 -7.364 1.00 77.25 99 SER A O 1
ATOM 762 N N . LEU A 1 100 ? 11.402 11.261 -7.479 1.00 87.75 100 LEU A N 1
ATOM 763 C CA . LEU A 1 100 ? 11.312 9.989 -8.188 1.00 87.75 100 LEU A CA 1
ATOM 764 C C . LEU A 1 100 ? 10.888 8.894 -7.208 1.00 87.75 100 LEU A C 1
ATOM 766 O O . LEU A 1 100 ? 11.525 8.719 -6.169 1.00 87.75 100 LEU A O 1
ATOM 770 N N . PHE A 1 101 ? 9.830 8.165 -7.554 1.00 93.62 101 PHE A N 1
ATOM 771 C CA . PHE A 1 101 ? 9.398 6.977 -6.825 1.00 93.62 101 PHE A CA 1
ATOM 772 C C . PHE A 1 101 ? 10.524 5.937 -6.831 1.00 93.62 101 PHE A C 1
ATOM 774 O O . PHE A 1 101 ? 11.065 5.618 -7.890 1.00 93.62 101 PHE A O 1
ATOM 781 N N . GLY A 1 102 ? 10.947 5.483 -5.650 1.00 94.56 102 GLY A N 1
ATOM 782 C CA . GLY A 1 102 ? 12.111 4.609 -5.495 1.00 94.56 102 GLY A CA 1
ATOM 783 C C . GLY A 1 102 ? 13.448 5.283 -5.807 1.00 94.56 102 GLY A C 1
ATOM 784 O O . GLY A 1 102 ? 14.479 4.619 -5.817 1.00 94.56 102 GLY A O 1
ATOM 785 N N . GLY A 1 103 ? 13.484 6.595 -6.053 1.00 93.62 103 GLY A N 1
ATOM 786 C CA . GLY A 1 103 ? 14.706 7.294 -6.447 1.00 93.62 103 GLY A CA 1
ATOM 787 C C . GLY A 1 103 ? 15.765 7.365 -5.347 1.00 93.62 103 GLY A C 1
ATOM 788 O O . GLY A 1 103 ? 16.952 7.439 -5.654 1.00 93.62 103 GLY A O 1
ATOM 789 N N . THR A 1 104 ? 15.355 7.344 -4.074 1.00 95.06 104 THR A N 1
ATOM 790 C CA . THR A 1 104 ? 16.292 7.350 -2.937 1.00 95.06 104 THR A CA 1
ATOM 791 C C . THR A 1 104 ? 16.585 5.933 -2.461 1.00 95.06 104 THR A C 1
ATOM 793 O O . THR A 1 104 ? 17.722 5.619 -2.115 1.00 95.06 104 THR A O 1
ATOM 796 N N . THR A 1 105 ? 15.561 5.083 -2.418 1.00 96.06 105 THR A N 1
ATOM 797 C CA . THR A 1 105 ? 15.641 3.746 -1.814 1.00 96.06 105 THR A CA 1
ATOM 798 C C . THR A 1 105 ? 15.975 2.636 -2.800 1.00 96.06 105 THR A C 1
ATOM 800 O O . THR A 1 105 ? 16.464 1.591 -2.381 1.00 96.06 105 THR A O 1
ATOM 803 N N . GLY A 1 106 ? 15.712 2.841 -4.090 1.00 95.38 106 GLY A N 1
ATOM 804 C CA . GLY A 1 106 ? 15.801 1.811 -5.124 1.00 95.38 106 GLY A CA 1
ATOM 805 C C . GLY A 1 106 ? 14.692 0.758 -5.066 1.00 95.38 106 GLY A C 1
ATOM 806 O O . GLY A 1 106 ? 14.774 -0.208 -5.815 1.00 95.38 106 GLY A O 1
ATOM 807 N N . ARG A 1 107 ? 13.691 0.916 -4.187 1.00 95.88 107 ARG A N 1
ATOM 808 C CA . ARG A 1 107 ? 12.628 -0.078 -3.980 1.00 95.88 107 ARG A CA 1
ATOM 809 C C . ARG A 1 107 ? 11.491 0.086 -4.970 1.00 95.88 107 ARG A C 1
ATOM 811 O O . ARG A 1 107 ? 10.975 1.200 -5.134 1.00 95.88 107 ARG A O 1
ATOM 818 N N . GLU A 1 108 ? 11.059 -1.032 -5.531 1.00 96.62 108 GLU A N 1
ATOM 819 C CA . GLU A 1 108 ? 9.865 -1.118 -6.369 1.00 96.62 108 GLU A CA 1
ATOM 820 C C . GLU A 1 108 ? 8.568 -0.954 -5.570 1.00 96.62 108 GLU A C 1
ATOM 822 O O . GLU A 1 108 ? 8.579 -0.885 -4.335 1.00 96.62 108 GLU A O 1
ATOM 827 N N . ALA A 1 109 ? 7.445 -0.836 -6.284 1.00 96.62 109 ALA A N 1
ATOM 828 C CA . ALA A 1 109 ? 6.124 -0.818 -5.664 1.00 96.62 109 ALA A CA 1
ATOM 829 C C . ALA A 1 109 ? 5.949 -2.042 -4.751 1.00 96.62 109 ALA A C 1
ATOM 831 O O . ALA A 1 109 ? 6.294 -3.172 -5.114 1.00 96.62 109 ALA A O 1
ATOM 832 N N . SER A 1 110 ? 5.457 -1.799 -3.542 1.00 97.31 110 SER A N 1
ATOM 833 C CA . SER A 1 110 ? 5.442 -2.781 -2.460 1.00 97.31 110 SER A CA 1
ATOM 834 C C . SER A 1 110 ? 4.048 -2.973 -1.867 1.00 97.31 110 SER A C 1
ATOM 836 O O . SER A 1 110 ? 3.157 -2.138 -2.024 1.00 97.31 110 SER A O 1
ATOM 838 N N . ILE A 1 111 ? 3.878 -4.086 -1.153 1.00 98.12 111 ILE A N 1
ATOM 839 C CA . ILE A 1 111 ? 2.753 -4.314 -0.246 1.00 98.12 111 ILE A CA 1
ATOM 840 C C . ILE A 1 111 ? 3.270 -4.168 1.181 1.00 98.12 111 ILE A C 1
ATOM 842 O O . ILE A 1 111 ? 4.273 -4.776 1.575 1.00 98.12 111 ILE A O 1
ATOM 846 N N . TRP A 1 112 ? 2.554 -3.375 1.961 1.00 98.44 112 TRP A N 1
ATOM 847 C CA . TRP A 1 112 ? 2.889 -3.012 3.325 1.00 98.44 112 TRP A CA 1
ATOM 848 C C . TRP A 1 112 ? 1.839 -3.540 4.286 1.00 98.44 112 TRP A C 1
ATOM 850 O O . TRP A 1 112 ? 0.651 -3.494 3.992 1.00 98.44 112 TRP A O 1
ATOM 860 N N . GLN A 1 113 ? 2.275 -3.997 5.453 1.00 98.50 113 GLN A N 1
ATOM 861 C CA . GLN A 1 113 ? 1.412 -4.295 6.591 1.00 98.50 113 GLN A CA 1
ATOM 862 C C . GLN A 1 113 ? 1.506 -3.147 7.599 1.00 98.50 113 GLN A C 1
ATOM 864 O O . GLN A 1 113 ? 2.610 -2.694 7.908 1.00 98.50 113 GLN A O 1
ATOM 869 N N . LEU A 1 114 ? 0.374 -2.713 8.151 1.00 98.69 114 LEU A N 1
ATOM 870 C CA . LEU A 1 114 ? 0.272 -1.679 9.175 1.00 98.69 114 LEU A CA 1
ATOM 871 C C . LEU A 1 114 ? -0.559 -2.160 10.364 1.00 98.69 114 LEU A C 1
ATOM 873 O O . LEU A 1 114 ? -1.611 -2.778 10.206 1.00 98.69 114 LEU A O 1
ATOM 877 N N . ASN A 1 115 ? -0.118 -1.815 11.570 1.00 98.44 115 ASN A N 1
ATOM 878 C CA . ASN A 1 115 ? -0.896 -1.989 12.787 1.00 98.44 115 ASN A CA 1
ATOM 879 C C . ASN A 1 115 ? -1.737 -0.724 13.049 1.00 98.44 115 ASN A C 1
ATOM 881 O O . ASN A 1 115 ? -1.158 0.319 13.367 1.00 98.44 115 ASN A O 1
ATOM 885 N N . PRO A 1 116 ? -3.079 -0.797 12.996 1.00 97.75 116 PRO A N 1
ATOM 886 C CA . PRO A 1 116 ? -3.947 0.375 13.152 1.00 97.75 116 PRO A CA 1
ATOM 887 C C . PRO A 1 116 ? -3.890 1.011 14.549 1.00 97.75 116 PRO A C 1
ATOM 889 O O . PRO A 1 116 ? -4.223 2.181 14.703 1.00 97.75 116 PRO A O 1
ATOM 892 N N . ASN A 1 117 ? -3.454 0.267 15.572 1.00 96.31 117 ASN A N 1
ATOM 893 C CA . ASN A 1 117 ? -3.418 0.746 16.956 1.00 96.31 117 ASN A CA 1
ATOM 894 C C . ASN A 1 117 ? -2.103 1.444 17.311 1.00 96.31 117 ASN A C 1
ATOM 896 O O . ASN A 1 117 ? -2.076 2.307 18.187 1.00 96.31 117 ASN A O 1
ATOM 900 N N . THR A 1 118 ? -0.995 1.035 16.688 1.00 97.31 118 THR A N 1
ATOM 901 C CA . THR A 1 118 ? 0.343 1.555 17.014 1.00 97.31 118 THR A CA 1
ATOM 902 C C . THR A 1 118 ? 0.939 2.425 15.917 1.00 97.31 118 THR A C 1
ATOM 904 O O . THR A 1 118 ? 1.916 3.123 16.179 1.00 97.31 118 THR A O 1
ATOM 907 N N . GLY A 1 119 ? 0.404 2.360 14.694 1.00 96.12 119 GLY A N 1
ATOM 908 C CA . GLY A 1 119 ? 1.007 2.979 13.514 1.00 96.12 119 GLY A CA 1
ATOM 909 C C . GLY A 1 119 ? 2.298 2.298 13.054 1.00 96.12 119 GLY A C 1
ATOM 910 O O . GLY A 1 119 ? 2.967 2.811 12.165 1.00 96.12 119 GLY A O 1
ATOM 911 N N . ALA A 1 120 ? 2.682 1.157 13.643 1.00 98.31 120 ALA A N 1
ATOM 912 C CA . ALA A 1 120 ? 3.836 0.394 13.178 1.00 98.31 120 ALA A CA 1
ATOM 913 C C . ALA A 1 120 ? 3.556 -0.201 11.793 1.00 98.31 120 ALA A C 1
ATOM 915 O O . ALA A 1 120 ? 2.464 -0.717 11.558 1.00 98.31 120 ALA A O 1
ATOM 916 N N . TRP A 1 121 ? 4.548 -0.174 10.908 1.00 98.31 121 TRP A N 1
ATOM 917 C CA . TRP A 1 121 ? 4.431 -0.669 9.539 1.00 98.31 121 TRP A CA 1
ATOM 918 C C . TRP A 1 121 ? 5.686 -1.430 9.106 1.00 98.31 121 TRP A C 1
ATOM 920 O O . TRP A 1 121 ? 6.778 -1.197 9.629 1.00 98.31 121 TRP A O 1
ATOM 930 N N . GLN A 1 122 ? 5.521 -2.356 8.163 1.00 98.06 122 GLN A N 1
ATOM 931 C CA . GLN A 1 122 ? 6.613 -3.128 7.565 1.00 98.06 122 GLN A CA 1
ATOM 932 C C . GLN A 1 122 ? 6.265 -3.584 6.147 1.00 98.06 122 GLN A C 1
ATOM 934 O O . GLN A 1 122 ? 5.098 -3.819 5.834 1.00 98.06 122 GLN A O 1
ATOM 939 N N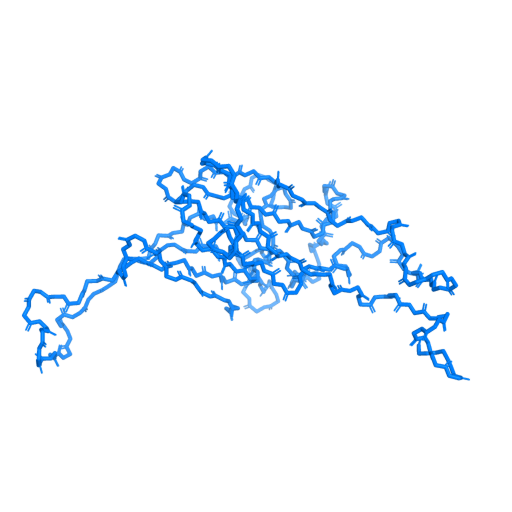 . GLY A 1 123 ? 7.276 -3.710 5.288 1.00 97.69 123 GLY A N 1
ATOM 940 C CA . GLY A 1 123 ? 7.101 -4.236 3.934 1.00 97.69 123 GLY A CA 1
ATOM 941 C C . GLY A 1 123 ? 6.989 -5.754 3.984 1.00 97.69 123 GLY A C 1
ATOM 942 O O . GLY A 1 123 ? 7.766 -6.397 4.693 1.00 97.69 123 GLY A O 1
ATOM 943 N N . ILE A 1 124 ? 6.027 -6.321 3.259 1.00 97.25 124 ILE A N 1
ATOM 944 C CA . ILE A 1 124 ? 5.784 -7.773 3.227 1.00 97.25 124 ILE A CA 1
ATOM 945 C C . ILE A 1 124 ? 5.962 -8.382 1.834 1.00 97.25 124 ILE A C 1
ATOM 947 O O . ILE A 1 124 ? 6.183 -9.586 1.719 1.00 97.25 124 ILE A O 1
ATOM 951 N N . ALA A 1 125 ? 5.900 -7.559 0.789 1.00 96.56 125 ALA A N 1
ATOM 952 C CA . ALA A 1 125 ? 6.218 -7.938 -0.579 1.00 96.56 125 ALA A CA 1
ATOM 953 C C . ALA A 1 125 ? 6.713 -6.712 -1.353 1.00 96.56 125 ALA A C 1
ATOM 955 O O . ALA A 1 125 ? 6.291 -5.593 -1.072 1.00 96.56 125 ALA A O 1
ATOM 956 N N . GLU A 1 126 ? 7.574 -6.937 -2.337 1.00 96.81 126 GLU A N 1
ATOM 957 C CA . GLU A 1 126 ? 8.072 -5.929 -3.275 1.00 96.81 126 GLU A CA 1
ATOM 958 C C . GLU A 1 126 ? 8.029 -6.533 -4.681 1.00 96.81 126 GLU A C 1
ATOM 960 O O . GLU A 1 126 ? 8.223 -7.743 -4.844 1.00 96.81 126 GLU A O 1
ATOM 965 N N . MET A 1 127 ? 7.732 -5.713 -5.688 1.00 95.88 127 MET A N 1
ATOM 966 C CA . MET A 1 127 ? 7.628 -6.182 -7.064 1.00 95.88 127 MET A CA 1
ATOM 967 C C . MET A 1 127 ? 8.972 -6.693 -7.600 1.00 95.88 127 MET A C 1
ATOM 969 O O . MET A 1 127 ? 9.974 -5.982 -7.582 1.00 95.88 127 MET A O 1
ATOM 973 N N . ASP A 1 128 ? 8.986 -7.911 -8.147 1.00 94.12 128 ASP A N 1
ATOM 974 C CA . ASP A 1 128 ? 10.155 -8.471 -8.831 1.00 94.12 128 ASP A CA 1
ATOM 975 C C . ASP A 1 128 ? 10.037 -8.277 -10.344 1.00 94.12 128 ASP A C 1
ATOM 977 O O . ASP A 1 128 ? 9.404 -9.059 -11.058 1.00 94.12 128 ASP A O 1
ATOM 981 N N . ARG A 1 129 ? 10.707 -7.244 -10.854 1.00 93.44 129 ARG A N 1
ATOM 982 C CA . ARG A 1 129 ? 10.727 -6.938 -12.292 1.00 93.44 129 ARG A CA 1
ATOM 983 C C . ARG A 1 129 ? 11.623 -7.839 -13.125 1.00 93.44 129 ARG A C 1
ATOM 985 O O . ARG A 1 129 ? 11.643 -7.730 -14.349 1.00 93.44 129 ARG A O 1
ATOM 992 N N . THR A 1 130 ? 12.356 -8.752 -12.496 1.00 92.88 130 THR A N 1
ATOM 993 C CA . THR A 1 130 ? 13.103 -9.780 -13.227 1.00 92.88 130 THR A CA 1
ATOM 994 C C . THR A 1 130 ? 12.205 -10.947 -13.643 1.00 92.88 130 THR A C 1
ATOM 996 O O . THR A 1 130 ? 12.533 -11.663 -14.592 1.00 92.88 130 THR A O 1
ATOM 999 N N . ALA A 1 131 ? 11.036 -11.100 -13.010 1.00 93.19 131 ALA A N 1
ATOM 1000 C CA . ALA A 1 131 ? 10.061 -12.156 -13.272 1.00 93.19 131 ALA A CA 1
ATOM 1001 C C . ALA A 1 131 ? 9.178 -11.877 -14.508 1.00 93.19 131 ALA A C 1
ATOM 1003 O O . ALA A 1 131 ? 7.952 -11.987 -14.465 1.00 93.19 131 ALA A O 1
ATOM 1004 N N . VAL A 1 132 ? 9.796 -11.522 -15.637 1.00 94.44 132 VAL A N 1
ATOM 1005 C CA . VAL A 1 132 ? 9.080 -11.234 -16.888 1.00 94.44 132 VAL A CA 1
ATOM 1006 C C . VAL A 1 132 ? 8.480 -12.518 -17.467 1.00 94.44 132 VAL A C 1
ATOM 1008 O O . VAL A 1 132 ? 9.189 -13.457 -17.838 1.00 94.44 132 VAL A O 1
ATOM 1011 N N . ALA A 1 133 ? 7.155 -12.539 -17.574 1.00 91.00 133 ALA A N 1
ATOM 1012 C CA . ALA A 1 133 ? 6.377 -13.644 -18.116 1.00 91.00 133 ALA A CA 1
ATOM 1013 C C . ALA A 1 133 ? 5.242 -13.117 -19.016 1.00 91.00 133 ALA A C 1
ATOM 1015 O O . ALA A 1 133 ? 4.796 -11.985 -18.828 1.00 91.00 133 ALA A O 1
ATOM 1016 N N . PRO A 1 134 ? 4.723 -13.931 -19.956 1.00 91.81 134 PRO A N 1
ATOM 1017 C CA . PRO A 1 134 ? 5.178 -15.276 -20.328 1.00 91.81 134 PRO A CA 1
ATOM 1018 C C . PRO A 1 134 ? 6.513 -15.275 -21.097 1.00 91.81 134 PRO A C 1
ATOM 1020 O O . PRO A 1 134 ? 7.027 -14.235 -21.496 1.00 91.81 134 PRO A O 1
ATOM 1023 N N . THR A 1 135 ? 7.102 -16.457 -21.323 1.00 92.06 135 THR A N 1
ATOM 1024 C CA . THR A 1 135 ? 8.345 -16.582 -22.105 1.00 92.06 135 THR A CA 1
ATOM 1025 C C . THR A 1 135 ? 8.215 -15.919 -23.478 1.00 92.06 135 THR A C 1
ATOM 1027 O O . THR A 1 135 ? 7.247 -16.148 -24.201 1.00 92.06 135 THR A O 1
ATOM 1030 N N . GLY A 1 136 ? 9.227 -15.131 -23.848 1.00 91.81 136 GLY A N 1
ATOM 1031 C CA . GLY A 1 136 ? 9.242 -14.342 -25.081 1.00 91.81 136 GLY A CA 1
ATOM 1032 C C . GLY A 1 136 ? 8.739 -12.909 -24.900 1.00 91.81 136 GLY A C 1
ATOM 1033 O O . GLY A 1 136 ? 8.898 -12.117 -25.825 1.00 91.81 136 GLY A O 1
ATOM 1034 N N . SER A 1 137 ? 8.177 -12.572 -23.737 1.00 94.12 137 SER A N 1
ATOM 1035 C CA . SER A 1 137 ? 7.894 -11.190 -23.358 1.00 94.12 137 SER A CA 1
ATOM 1036 C C . SER A 1 137 ? 9.148 -10.466 -22.874 1.00 94.12 137 SER A C 1
ATOM 1038 O O . SER A 1 137 ? 10.118 -11.090 -22.433 1.00 94.12 137 SER A O 1
ATOM 1040 N N . THR A 1 138 ? 9.124 -9.140 -22.971 1.00 94.00 138 THR A N 1
ATOM 1041 C CA . THR A 1 138 ? 10.207 -8.263 -22.524 1.00 94.00 138 THR A CA 1
ATOM 1042 C C . THR A 1 138 ? 9.674 -7.131 -21.661 1.00 94.00 138 THR A C 1
ATOM 1044 O O . THR A 1 138 ? 8.509 -6.745 -21.757 1.00 94.00 138 THR A O 1
ATOM 1047 N N . ASP A 1 139 ? 10.556 -6.590 -20.829 1.00 94.94 139 ASP A N 1
ATOM 1048 C CA . ASP A 1 139 ? 10.377 -5.316 -20.151 1.00 94.94 139 ASP A CA 1
ATOM 1049 C C . ASP A 1 139 ? 11.449 -4.353 -20.690 1.00 94.94 139 ASP A C 1
ATOM 1051 O O . ASP A 1 139 ? 12.631 -4.519 -20.377 1.00 94.94 139 ASP A O 1
ATOM 1055 N N . PRO A 1 140 ? 11.096 -3.392 -21.561 1.00 93.69 140 PRO A N 1
ATOM 1056 C CA . PRO A 1 140 ? 12.077 -2.528 -22.211 1.00 93.69 140 PRO A CA 1
ATOM 1057 C C . PRO A 1 140 ? 12.563 -1.383 -21.317 1.00 93.69 140 PRO A C 1
ATOM 1059 O O . PRO A 1 140 ? 13.504 -0.681 -21.691 1.00 93.69 140 PRO A O 1
ATOM 1062 N N . VAL A 1 141 ? 11.927 -1.161 -20.163 1.00 93.75 141 VAL A N 1
ATOM 1063 C CA . VAL A 1 141 ? 12.254 -0.071 -19.233 1.00 93.75 141 VAL A CA 1
ATOM 1064 C C . VAL A 1 141 ? 12.411 -0.601 -17.803 1.00 93.75 141 VAL A C 1
ATOM 1066 O O . VAL A 1 141 ? 11.776 -0.084 -16.882 1.00 93.75 141 VAL A O 1
ATOM 1069 N N . PRO A 1 142 ? 13.288 -1.598 -17.571 1.00 92.00 142 PRO A N 1
ATOM 1070 C CA . PRO A 1 142 ? 13.395 -2.276 -16.277 1.00 92.00 142 PRO A CA 1
ATOM 1071 C C . PRO A 1 142 ? 13.924 -1.369 -15.153 1.00 92.00 142 PRO A C 1
ATOM 1073 O O . PRO A 1 142 ? 13.830 -1.724 -13.988 1.00 92.00 142 PRO A O 1
ATOM 1076 N N . GLY A 1 143 ? 14.493 -0.204 -15.489 1.00 91.00 143 GLY A N 1
ATOM 1077 C CA . GLY A 1 143 ? 14.936 0.802 -14.517 1.00 91.00 143 GLY A CA 1
ATOM 1078 C C . GLY A 1 143 ? 13.897 1.879 -14.182 1.00 91.00 143 GLY A C 1
ATOM 1079 O O . GLY A 1 143 ? 14.196 2.762 -13.383 1.00 91.00 143 GLY A O 1
ATOM 1080 N N . ASP A 1 144 ? 12.713 1.863 -14.805 1.00 93.19 144 ASP A N 1
ATOM 1081 C CA . ASP A 1 144 ? 11.637 2.814 -14.500 1.00 93.19 144 ASP A CA 1
ATOM 1082 C C . ASP A 1 144 ? 10.856 2.350 -13.264 1.00 93.19 144 ASP A C 1
ATOM 1084 O O . ASP A 1 144 ? 9.833 1.684 -13.397 1.00 93.19 144 ASP A O 1
ATOM 1088 N N . ILE A 1 145 ? 11.371 2.642 -12.070 1.00 94.50 145 ILE A N 1
ATOM 1089 C CA . ILE A 1 145 ? 10.807 2.158 -10.804 1.00 94.50 145 ILE A CA 1
ATOM 1090 C C . ILE A 1 145 ? 9.361 2.649 -10.594 1.00 94.50 145 ILE A C 1
ATOM 1092 O O . ILE A 1 145 ? 9.028 3.809 -10.872 1.00 94.50 145 ILE A O 1
ATOM 1096 N N . GLY A 1 146 ? 8.494 1.753 -10.113 1.00 93.81 146 GLY A N 1
ATOM 1097 C CA . GLY A 1 146 ? 7.056 1.974 -9.941 1.00 93.81 146 GLY A CA 1
ATOM 1098 C C . GLY A 1 146 ? 6.259 1.881 -11.244 1.00 93.81 146 GLY A C 1
ATOM 1099 O O . GLY A 1 146 ? 5.151 2.394 -11.326 1.00 93.81 146 GLY A O 1
ATOM 1100 N N . ASN A 1 147 ? 6.832 1.290 -12.297 1.00 93.81 147 ASN A N 1
ATOM 1101 C CA . ASN A 1 147 ? 6.118 0.997 -13.547 1.00 93.81 147 ASN A CA 1
ATOM 1102 C C . ASN A 1 147 ? 5.321 -0.316 -13.447 1.00 93.81 147 ASN A C 1
ATOM 1104 O O . ASN A 1 147 ? 4.399 -0.546 -14.221 1.00 93.81 147 ASN A O 1
ATOM 1108 N N . TRP A 1 148 ? 5.678 -1.197 -12.514 1.00 95.06 148 TRP A N 1
ATOM 1109 C CA . TRP A 1 148 ? 4.840 -2.332 -12.141 1.00 95.06 148 TRP A CA 1
ATOM 1110 C C . TRP A 1 148 ? 4.287 -2.083 -10.752 1.00 95.06 148 TRP A C 1
ATOM 1112 O O . TRP A 1 148 ? 4.975 -1.539 -9.891 1.00 95.06 148 TRP A O 1
ATOM 1122 N N . GLU A 1 149 ? 3.065 -2.531 -10.545 1.00 93.19 149 GLU A N 1
ATOM 1123 C CA . GLU A 1 149 ? 2.329 -2.375 -9.300 1.00 93.19 149 GLU A CA 1
ATOM 1124 C C . GLU A 1 149 ? 1.477 -3.619 -9.047 1.00 93.19 149 GLU A C 1
ATOM 1126 O O . GLU A 1 149 ? 1.396 -4.514 -9.897 1.00 93.19 149 GLU A O 1
ATOM 1131 N N . SER A 1 150 ? 0.847 -3.695 -7.879 1.00 89.88 150 SER A N 1
ATOM 1132 C CA . SER A 1 150 ? -0.163 -4.717 -7.622 1.00 89.88 150 SER A CA 1
ATOM 1133 C C . SER A 1 150 ? -1.555 -4.110 -7.806 1.00 89.88 150 SER A C 1
ATOM 1135 O O . SER A 1 150 ? -1.842 -3.115 -7.180 1.00 89.88 150 SER A O 1
ATOM 1137 N N . SER A 1 151 ? -2.448 -4.684 -8.610 1.00 84.88 151 SER A N 1
ATOM 1138 C CA . SER A 1 151 ? -3.770 -4.090 -8.910 1.00 84.88 151 SER A CA 1
ATOM 1139 C C . SER A 1 151 ? -4.883 -4.498 -7.932 1.00 84.88 151 SER A C 1
ATOM 1141 O O . SER A 1 151 ? -6.040 -4.691 -8.315 1.00 84.88 151 SER A O 1
ATOM 1143 N N . GLY A 1 152 ? -4.511 -4.711 -6.672 1.00 89.31 152 GLY A N 1
ATOM 1144 C CA . GLY A 1 152 ? -5.415 -5.130 -5.605 1.00 89.31 152 GLY A CA 1
ATOM 1145 C C . GLY A 1 152 ? -4.726 -5.978 -4.547 1.00 89.31 152 GLY A C 1
ATOM 1146 O O . GLY A 1 152 ? -3.850 -6.789 -4.851 1.00 89.31 152 GLY A O 1
ATOM 1147 N N . VAL A 1 153 ? -5.163 -5.826 -3.299 1.00 94.62 153 VAL A N 1
ATOM 1148 C CA . VAL A 1 153 ? -4.832 -6.722 -2.189 1.00 94.62 153 VAL A CA 1
ATOM 1149 C C . VAL A 1 153 ? -6.109 -7.020 -1.416 1.00 94.62 153 VAL A C 1
ATOM 1151 O O . VAL A 1 153 ? -6.814 -6.108 -0.997 1.00 94.62 153 VAL A O 1
ATOM 1154 N N . ILE A 1 154 ? -6.430 -8.301 -1.252 1.00 96.12 154 ILE A N 1
ATOM 1155 C CA . ILE A 1 154 ? -7.597 -8.738 -0.484 1.00 96.12 154 ILE A CA 1
ATOM 1156 C C . ILE A 1 154 ? -7.219 -9.875 0.457 1.00 96.12 154 ILE A C 1
ATOM 1158 O O . ILE A 1 154 ? -6.399 -10.732 0.121 1.00 96.12 154 ILE A O 1
ATOM 1162 N N . ASP A 1 155 ? -7.845 -9.894 1.627 1.00 97.19 155 ASP A N 1
ATOM 1163 C CA . ASP A 1 155 ? -7.798 -11.029 2.539 1.00 97.19 155 ASP A CA 1
ATOM 1164 C C . ASP A 1 155 ? -8.777 -12.099 2.045 1.00 97.19 155 ASP A C 1
ATOM 1166 O O . ASP A 1 155 ? -9.973 -11.848 1.887 1.00 97.19 155 ASP A O 1
ATOM 1170 N N . VAL A 1 156 ? -8.255 -13.286 1.746 1.00 97.00 156 VAL A N 1
ATOM 1171 C CA . VAL A 1 156 ? -9.040 -14.443 1.295 1.00 97.00 156 VAL A CA 1
ATOM 1172 C C . VAL A 1 156 ? -8.932 -15.610 2.268 1.00 97.00 156 VAL A C 1
ATOM 1174 O O . VAL A 1 156 ? -9.312 -16.723 1.908 1.00 97.00 156 VAL A O 1
ATOM 1177 N N . SER A 1 157 ? -8.424 -15.385 3.482 1.00 96.31 157 SER A N 1
ATOM 1178 C CA . SER A 1 157 ? -8.182 -16.431 4.485 1.00 96.31 157 SER A CA 1
ATOM 1179 C C . SER A 1 157 ? -9.411 -17.312 4.700 1.00 96.31 157 SER A C 1
ATOM 1181 O O . SER A 1 157 ? -9.313 -18.536 4.625 1.00 96.31 157 SER A O 1
ATOM 1183 N N . ASP A 1 158 ? -10.582 -16.689 4.810 1.00 93.38 158 ASP A N 1
ATOM 1184 C CA . ASP A 1 158 ? -11.881 -17.335 5.016 1.00 93.38 158 ASP A CA 1
ATOM 1185 C C . ASP A 1 158 ? -12.342 -18.268 3.882 1.00 93.38 158 ASP A C 1
ATOM 1187 O O . ASP A 1 158 ? -13.235 -19.102 4.059 1.00 93.38 158 ASP A O 1
ATOM 1191 N N . LEU A 1 159 ? -11.739 -18.160 2.696 1.00 95.81 159 LEU A N 1
ATOM 1192 C CA . LEU A 1 159 ? -12.058 -19.010 1.546 1.00 95.81 159 LEU A CA 1
ATOM 1193 C C . LEU A 1 159 ? -11.224 -20.299 1.511 1.00 95.81 159 LEU A C 1
ATOM 1195 O O . LEU A 1 159 ? -11.512 -21.194 0.709 1.00 95.81 159 LEU A O 1
ATOM 1199 N N . PHE A 1 160 ? -10.200 -20.414 2.361 1.00 95.50 160 PHE A N 1
ATOM 1200 C CA . PHE A 1 160 ? -9.238 -21.513 2.343 1.00 95.50 160 PHE A CA 1
ATOM 1201 C C . PHE A 1 160 ? -9.026 -22.117 3.737 1.00 95.50 160 PHE A C 1
ATOM 1203 O O . PHE A 1 160 ? -9.368 -21.552 4.766 1.00 95.50 160 PHE A O 1
ATOM 1210 N N . GLN A 1 161 ? -8.447 -23.319 3.784 1.00 93.94 161 GLN A N 1
ATOM 1211 C CA . GLN A 1 161 ? -8.064 -23.966 5.044 1.00 93.94 161 GLN A CA 1
ATOM 1212 C C . GLN A 1 161 ? -6.693 -23.454 5.506 1.00 93.94 161 GLN A C 1
ATOM 1214 O O . GLN A 1 161 ? -5.708 -24.195 5.468 1.00 93.94 161 GLN A O 1
ATOM 1219 N N . THR A 1 162 ? -6.619 -22.181 5.897 1.00 95.12 162 THR A N 1
ATOM 1220 C CA . THR A 1 162 ? -5.406 -21.601 6.486 1.00 95.12 162 THR A CA 1
ATOM 1221 C C . THR A 1 162 ? -5.161 -22.161 7.891 1.00 95.12 162 THR A C 1
ATOM 1223 O O . THR A 1 162 ? -6.051 -22.718 8.548 1.00 95.12 162 THR A O 1
ATOM 1226 N N . ARG A 1 163 ? -3.916 -22.084 8.365 1.00 94.12 163 ARG A N 1
ATOM 1227 C CA . ARG A 1 163 ? -3.586 -22.420 9.754 1.00 94.12 163 ARG A CA 1
ATOM 1228 C C . ARG A 1 163 ? -4.156 -21.359 10.705 1.00 94.12 163 ARG A C 1
ATOM 1230 O O . ARG A 1 163 ? -4.354 -20.215 10.310 1.00 94.12 163 ARG A O 1
ATOM 1237 N N . PRO A 1 164 ? -4.355 -21.690 11.993 1.00 88.81 164 PRO A N 1
ATOM 1238 C CA . PRO A 1 164 ? -4.670 -20.674 12.991 1.00 88.81 164 PRO A CA 1
ATOM 1239 C C . PRO A 1 164 ? -3.651 -19.527 12.951 1.00 88.81 164 PRO A C 1
ATOM 1241 O O . PRO A 1 164 ? -2.446 -19.783 12.992 1.00 88.81 164 PRO A O 1
ATOM 1244 N N . SER A 1 165 ? -4.152 -18.290 12.885 1.00 87.56 165 SER A N 1
ATOM 1245 C CA . SER A 1 165 ? -3.348 -17.060 12.788 1.00 87.56 165 SER A CA 1
ATOM 1246 C C . SER A 1 165 ? -2.535 -16.903 11.493 1.00 87.56 165 SER A C 1
ATOM 1248 O O . SER A 1 165 ? -1.616 -16.088 11.454 1.00 87.56 165 SER A O 1
ATOM 1250 N N . GLU A 1 166 ? -2.845 -17.669 10.445 1.00 94.56 166 GLU A N 1
ATOM 1251 C CA . GLU A 1 166 ? -2.310 -17.457 9.099 1.00 94.56 166 GLU A CA 1
ATOM 1252 C C . GLU A 1 166 ? -3.278 -16.603 8.279 1.00 94.56 166 GLU A C 1
ATOM 1254 O O . GLU A 1 166 ? -4.424 -16.997 8.059 1.00 94.56 166 GLU A O 1
ATOM 1259 N N . THR A 1 167 ? -2.772 -15.470 7.795 1.00 95.88 167 THR A N 1
ATOM 1260 C CA . THR A 1 167 ? -3.465 -14.591 6.851 1.00 95.88 167 THR A CA 1
ATOM 1261 C C . THR A 1 167 ? -3.018 -14.929 5.436 1.00 95.88 167 THR A C 1
ATOM 1263 O O . THR A 1 167 ? -1.822 -14.899 5.132 1.00 95.88 167 THR A O 1
ATOM 1266 N N . LEU A 1 168 ? -3.968 -15.247 4.561 1.00 96.94 168 LEU A N 1
ATOM 1267 C CA . LEU A 1 168 ? -3.735 -15.471 3.142 1.00 96.94 168 LEU A CA 1
ATOM 1268 C C . LEU A 1 168 ? -4.249 -14.274 2.345 1.00 96.94 168 LEU A C 1
ATOM 1270 O O . LEU A 1 168 ? -5.454 -14.067 2.213 1.00 96.94 168 LEU A O 1
ATOM 1274 N N . LEU A 1 169 ? -3.316 -13.522 1.769 1.00 96.94 169 LEU A N 1
ATOM 1275 C CA . LEU A 1 169 ? -3.626 -12.413 0.877 1.00 96.94 169 LEU A CA 1
ATOM 1276 C C . LEU A 1 169 ? -3.609 -12.882 -0.577 1.00 96.94 169 LEU A C 1
ATOM 1278 O O . LEU A 1 169 ? -2.680 -13.574 -1.003 1.00 96.94 169 LEU A O 1
ATOM 1282 N N . LEU A 1 170 ? -4.606 -12.460 -1.351 1.00 95.94 170 LEU A N 1
ATOM 1283 C CA . LEU A 1 170 ? -4.541 -12.496 -2.806 1.00 95.94 170 LEU A CA 1
ATOM 1284 C C . LEU A 1 170 ? -4.149 -11.106 -3.306 1.00 95.94 170 LEU A C 1
ATOM 1286 O O . LEU A 1 170 ? -4.842 -10.126 -3.041 1.00 95.94 170 LEU A O 1
ATOM 1290 N N . ALA A 1 171 ? -3.055 -11.059 -4.058 1.00 94.06 171 ALA A N 1
ATOM 1291 C CA . ALA A 1 171 ? -2.597 -9.884 -4.780 1.00 94.06 171 ALA A CA 1
ATOM 1292 C C . ALA A 1 171 ? -2.317 -10.257 -6.239 1.00 94.06 171 ALA A C 1
ATOM 1294 O O . ALA A 1 171 ? -1.984 -11.407 -6.548 1.00 94.06 171 ALA A O 1
ATOM 1295 N N . VAL A 1 172 ? -2.471 -9.294 -7.139 1.00 91.69 172 VAL A N 1
ATOM 1296 C CA . VAL A 1 172 ? -2.279 -9.466 -8.587 1.00 91.69 172 VAL A CA 1
ATOM 1297 C C . VAL A 1 172 ? -1.336 -8.398 -9.104 1.00 91.69 172 VAL A C 1
ATOM 1299 O O . VAL A 1 172 ? -1.313 -7.309 -8.562 1.00 91.69 172 VAL A O 1
ATOM 1302 N N . VAL A 1 173 ? -0.563 -8.688 -10.149 1.00 92.56 173 VAL A N 1
ATOM 1303 C CA . VAL A 1 173 ? 0.413 -7.740 -10.706 1.00 92.56 173 VAL A CA 1
ATOM 1304 C C . VAL A 1 173 ? -0.157 -7.048 -11.939 1.00 92.56 173 VAL A C 1
ATOM 1306 O O . VAL A 1 173 ? -0.630 -7.712 -12.864 1.00 92.56 173 VAL A O 1
ATOM 1309 N N . GLN A 1 174 ? -0.031 -5.725 -11.986 1.00 92.31 174 GLN A N 1
ATOM 1310 C CA . GLN A 1 174 ? -0.202 -4.922 -13.187 1.00 92.31 174 GLN A CA 1
ATOM 1311 C C . GLN A 1 174 ? 1.166 -4.423 -13.660 1.00 92.31 174 GLN A C 1
ATOM 1313 O O . GLN A 1 174 ? 1.775 -3.517 -13.099 1.00 92.31 174 GLN A O 1
ATOM 1318 N N . ALA A 1 175 ? 1.662 -5.063 -14.714 1.00 93.31 175 ALA A N 1
ATOM 1319 C CA . ALA A 1 175 ? 2.988 -4.825 -15.263 1.00 93.31 175 ALA A CA 1
ATOM 1320 C C . ALA A 1 175 ? 2.900 -3.946 -16.522 1.00 93.31 175 ALA A C 1
ATOM 1322 O O . ALA A 1 175 ? 2.858 -4.460 -17.640 1.00 93.31 175 ALA A O 1
ATOM 1323 N N . HIS A 1 176 ? 2.848 -2.619 -16.354 1.00 90.94 176 HIS A N 1
ATOM 1324 C CA . HIS A 1 176 ? 2.530 -1.675 -17.445 1.00 90.94 176 HIS A CA 1
ATOM 1325 C C . HIS A 1 176 ? 3.528 -1.692 -18.613 1.00 90.94 176 HIS A C 1
ATOM 1327 O O . HIS A 1 176 ? 3.194 -1.287 -19.727 1.00 90.94 176 HIS A O 1
ATOM 1333 N N . SER A 1 177 ? 4.761 -2.142 -18.381 1.00 93.06 177 SER A N 1
ATOM 1334 C CA . SER A 1 177 ? 5.835 -2.141 -19.383 1.00 93.06 177 SER A CA 1
ATOM 1335 C C . SER A 1 177 ? 6.031 -3.470 -20.107 1.00 93.06 177 SER A C 1
ATOM 1337 O O . SER A 1 177 ? 6.685 -3.464 -21.158 1.00 93.06 177 SER A O 1
ATOM 1339 N N . VAL A 1 178 ? 5.471 -4.575 -19.597 1.00 93.44 178 VAL A N 1
ATOM 1340 C CA . VAL A 1 178 ? 5.659 -5.902 -20.201 1.00 93.44 178 VAL A CA 1
ATOM 1341 C C . VAL A 1 178 ? 4.955 -5.964 -21.546 1.00 93.44 178 VAL A C 1
ATOM 1343 O O . VAL A 1 178 ? 3.779 -5.626 -21.672 1.00 93.44 178 VAL A O 1
ATOM 1346 N N . ARG A 1 179 ? 5.686 -6.416 -22.563 1.00 92.12 179 ARG A N 1
ATOM 1347 C CA . ARG A 1 179 ? 5.216 -6.506 -23.949 1.00 92.12 179 ARG A CA 1
ATOM 1348 C C . ARG A 1 179 ? 5.836 -7.692 -24.681 1.00 92.12 179 ARG A C 1
ATOM 1350 O O . ARG A 1 179 ? 6.504 -8.518 -24.064 1.00 92.12 179 ARG A O 1
ATOM 1357 N N . ASP A 1 180 ? 5.624 -7.767 -25.994 1.00 91.88 180 ASP A N 1
ATOM 1358 C CA . ASP A 1 180 ? 6.101 -8.839 -26.880 1.00 91.88 180 ASP A CA 1
ATOM 1359 C C . ASP A 1 180 ? 5.574 -10.242 -26.512 1.00 91.88 180 ASP A C 1
ATOM 1361 O O . ASP A 1 180 ? 4.667 -10.426 -25.693 1.00 91.88 180 ASP A O 1
ATOM 1365 N N . GLY A 1 181 ? 6.125 -11.266 -27.167 1.00 88.19 181 GLY A N 1
ATOM 1366 C CA . GLY A 1 181 ? 5.796 -12.662 -26.912 1.00 88.19 181 GLY A CA 1
ATOM 1367 C C . GLY A 1 181 ? 4.322 -12.973 -27.162 1.00 88.19 181 GLY A C 1
ATOM 1368 O O . GLY A 1 181 ? 3.705 -12.480 -28.106 1.00 88.19 181 GLY A O 1
ATOM 1369 N N . ALA A 1 182 ? 3.744 -13.808 -26.300 1.00 88.94 182 ALA A N 1
ATOM 1370 C CA . ALA A 1 182 ? 2.348 -14.221 -26.425 1.00 88.94 182 ALA A CA 1
ATOM 1371 C C . ALA A 1 182 ? 1.337 -13.090 -26.138 1.00 88.94 182 ALA A C 1
ATOM 1373 O O . ALA A 1 182 ? 0.178 -13.223 -26.528 1.00 88.94 182 ALA A O 1
ATOM 1374 N N . ILE A 1 183 ? 1.756 -11.996 -25.486 1.00 87.06 183 ILE A N 1
ATOM 1375 C CA . ILE A 1 183 ? 0.877 -10.870 -25.124 1.00 87.06 183 ILE A CA 1
ATOM 1376 C C . ILE A 1 183 ? 0.977 -9.681 -26.093 1.00 87.06 183 ILE A C 1
ATOM 1378 O O . ILE A 1 183 ? 0.065 -8.862 -26.144 1.00 87.06 183 ILE A O 1
ATOM 1382 N N . GLY A 1 184 ? 2.046 -9.597 -26.894 1.00 80.12 184 GLY A N 1
ATOM 1383 C CA . GLY A 1 184 ? 2.263 -8.505 -27.852 1.00 80.12 184 GLY A CA 1
ATOM 1384 C C . GLY A 1 184 ? 1.337 -8.533 -29.076 1.00 80.12 184 GLY A C 1
ATOM 1385 O O . GLY A 1 184 ? 1.202 -7.528 -29.775 1.00 80.12 184 GLY A O 1
ATOM 1386 N N . GLY A 1 185 ? 0.673 -9.660 -29.348 1.00 70.88 185 GLY A N 1
ATOM 1387 C CA . GLY A 1 185 ? -0.139 -9.844 -30.554 1.00 70.88 185 GLY A CA 1
ATOM 1388 C C . GLY A 1 185 ? 0.689 -9.815 -31.850 1.00 70.88 185 GLY A C 1
ATOM 1389 O O . GLY A 1 185 ? 1.913 -9.780 -31.834 1.00 70.88 185 GLY A O 1
ATOM 1390 N N . GLY A 1 186 ? 0.025 -9.831 -33.012 1.00 61.75 186 GLY A N 1
ATOM 1391 C CA . GLY A 1 186 ? 0.701 -9.887 -34.323 1.00 61.75 186 GLY A CA 1
ATOM 1392 C C . GLY A 1 186 ? 1.482 -8.626 -34.720 1.00 61.75 186 GLY A C 1
ATOM 1393 O O . GLY A 1 186 ? 2.114 -8.613 -35.774 1.00 61.75 186 GLY A O 1
ATOM 1394 N N . SER A 1 187 ? 1.416 -7.571 -33.909 1.00 64.06 187 SER A N 1
ATOM 1395 C CA . SER A 1 187 ? 2.045 -6.276 -34.170 1.00 64.06 187 SER A CA 1
ATOM 1396 C C . SER A 1 187 ? 2.968 -5.791 -33.053 1.00 64.06 187 SER A C 1
ATOM 1398 O O . SER A 1 187 ? 3.524 -4.717 -33.236 1.00 64.06 187 SER A O 1
ATOM 1400 N N . ASN A 1 188 ? 3.139 -6.558 -31.964 1.00 55.69 188 ASN A N 1
ATOM 1401 C CA . ASN A 1 188 ? 3.845 -6.171 -30.732 1.00 55.69 188 ASN A CA 1
ATOM 1402 C C . ASN A 1 188 ? 3.430 -4.773 -30.225 1.00 55.69 188 ASN A C 1
ATOM 1404 O O . ASN A 1 188 ? 3.951 -3.760 -30.686 1.00 55.69 188 ASN A O 1
ATOM 1408 N N . LEU A 1 189 ? 2.464 -4.725 -29.299 1.00 51.81 189 LEU A N 1
ATOM 1409 C CA . LEU A 1 189 ? 2.100 -3.501 -28.562 1.00 51.81 189 LEU A CA 1
ATOM 1410 C C . LEU A 1 189 ? 3.316 -2.829 -27.889 1.00 51.81 189 LEU A C 1
ATOM 1412 O O . LEU A 1 189 ? 4.158 -3.549 -27.308 1.00 51.81 189 LEU A O 1
#

Foldseek 3Di:
DADKEAQPVDNQKMKDWFFFACVVVVLGQFTFIKIKGKDQAPVNPPDGDPPRIDIDIDGLDGLSPDPHSLVGRGRWHAWYCEPLRKIKTWHADNGDPPDQNCPVPVFATFIKIAHSVPSDIDTDGGDDLVPADDPFKDQPCSSRGNQKIWPYKYFPPVVDDDDVSDTDIDIHMDNNRIWGDPRLPPPID

Sequence (189 aa):
PEDLHTNPADGQQVVFASTGRGQLFPSDNWGTIYVIELDFGRRCRRSCHQGEMGATFTILHDADGLATPDAGIRSPDNVVWAEDGYIYAQEDRSTSPGSLFGGTTGREASIWQLNPNTGAWQGIAEMDRTAVAPTGSTDPVPGDIGNWESSGVIDVSDLFQTRPSETLLLAVVQAHSVRDGAIGGGSNL

Organism: Eiseniibacteriota bacterium (NCBI:txid2212470)

Secondary structure (DSSP, 8-state):
---EEEETTEEEEEEEEE---TTT-TT-SS-EEEEEEEE--TTTTT-PPTTS-EEEEEEEEESTTSSSGGGS--SEEEEEE-TTS-EEEEE---PPTTS-TTTTT-PPSEEEEE-TTT--EEEEEE--TT---STTEE-S-TTSTTSEEEEEEEE-GGGTTPPTT---EEEEEEETT-EETTTSGGGT-